Protein AF-A0A9C6TZZ1-F1 (afdb_monomer)

Sequence (235 aa):
FAFFAEVFVSNLNAACLRCLCFSITGCNATVGCSKGYCGPFYISRVYWADAGKPVFPEDDPERAGAYQDCAREYNCAANIVTNYMSRFGRVRVCFSGQQQYAPPVSEICLGCICEAVSNCNQSLRCTGDVCGVFRITWPYWADAGKPVLAQDKPEDDGAYARCANEPYCAARAVQGYMAKYAQDCTGDGVVDCYDYAALHRLGGYGCRGNLDQAFQDKFSRCMVQVAQLNGGQVN

Solvent-accessible surface area (backbone atoms only — not comparable to full-atom values): 12954 Å² total; per-residue (Å²): 123,78,46,72,49,75,44,71,66,89,67,81,35,60,54,45,52,49,49,52,18,37,75,71,51,65,47,37,60,82,39,60,72,56,98,71,23,18,14,21,70,58,42,35,67,65,56,35,52,73,21,67,36,66,49,56,97,90,54,54,67,83,43,93,59,30,62,59,57,20,27,28,35,69,70,52,29,48,49,27,53,52,39,28,41,73,72,66,42,48,50,76,45,81,38,80,84,62,84,88,69,75,68,81,60,49,71,68,44,52,49,23,45,19,36,33,72,46,64,52,35,73,84,38,53,67,61,83,72,32,18,13,30,68,58,42,35,63,68,53,34,54,64,14,68,36,54,46,51,94,90,52,47,74,83,42,90,60,28,63,57,56,13,28,45,33,71,70,37,30,48,48,20,53,33,30,32,43,72,70,47,71,50,61,33,82,71,80,85,56,74,51,60,69,22,50,44,31,30,71,75,50,32,70,94,38,22,71,54,88,74,57,65,72,40,52,55,42,26,53,50,39,54,53,52,54,38,53,50,56,69,47,80,82,126

pLDDT: mean 87.66, std 15.48, range [34.53, 98.5]

Nearest PDB structures (foldseek):
  8bbw-assembly1_A  TM=8.197E-01  e=3.139E-06  Hirudo medicinalis
  4oz9-assembly1_A  TM=5.690E-01  e=1.796E+00  Pseudomonas aeruginosa PAO1
  5ohu-assembly1_A  TM=5.581E-01  e=2.652E+00  Pseudomonas aeruginosa
  4c5f-assembly2_B  TM=2.983E-01  e=5.895E-01  Escherichia coli
  5aa2-assembly2_B  TM=4.621E-01  e=5.472E+00  Pseudomonas aeruginosa BWHPSA013

InterPro domains:
  IPR008597 Invertebrate-type lysozyme [PF05497] (14-90)
  IPR008597 Invertebrate-type lysozyme [PF05497] (107-222)
  IPR008597 Invertebrate-type lysozyme [PS51909] (9-88)
  IPR008597 Invertebrate-type lysozyme [PS51909] (102-226)
  IPR008597 Invertebrate-type lysozyme [PTHR11195] (105-225)
  IPR008597 Invertebrate-type lysozyme [cd16890] (109-222)

Mean predicted aligned error: 11.66 Å

Radius of gyration: 21.99 Å; Cα contacts (8 Å, |Δi|>4): 364; chains: 1; bounding box: 52×48×64 Å

Secondary structure (DSSP, 8-state):
-EEEEEE--TT-SHHHHHHHHHHHHTT-TT--EETTEETTTTEEHHHHHHTT----TTS-TTSTTHHHHHHHSHHHHHHHHHHHHHHH--EEEEEESS-----SS-HHHHHHHHHHHHTT-TT--EETTEETTTTEEHHHHHHTT----TT--TTSTTHHHHHHTSHHHHHHHHHHHHHHH---SSSSS--SHHHHHHHHHH-TTTTTSPPPHHHHHHHHHHHHHHHHHTT----

Structure (mmCIF, N/CA/C/O backbone):
data_AF-A0A9C6TZZ1-F1
#
_entry.id   AF-A0A9C6TZZ1-F1
#
loop_
_atom_site.group_PDB
_atom_site.id
_atom_site.type_symbol
_atom_site.label_atom_id
_atom_site.label_alt_id
_atom_site.label_comp_id
_atom_site.label_asym_id
_atom_site.label_entity_id
_atom_site.label_seq_id
_atom_site.pdbx_PDB_ins_code
_atom_site.Cartn_x
_atom_site.Cartn_y
_atom_site.Cartn_z
_atom_site.occupancy
_atom_site.B_iso_or_equiv
_atom_site.auth_seq_id
_atom_site.auth_comp_id
_atom_site.auth_asym_id
_atom_site.auth_atom_id
_atom_site.pdbx_PDB_model_num
ATOM 1 N N . PHE A 1 1 ? -6.098 -30.991 1.347 1.00 45.44 1 PHE A N 1
ATOM 2 C CA . PHE A 1 1 ? -5.675 -30.528 0.013 1.00 45.44 1 PHE A CA 1
ATOM 3 C C . PHE A 1 1 ? -5.028 -29.164 0.174 1.00 45.44 1 PHE A C 1
ATOM 5 O O . PHE A 1 1 ? -5.686 -28.262 0.676 1.00 45.44 1 PHE A O 1
ATOM 12 N N . ALA A 1 2 ? -3.733 -29.052 -0.122 1.00 43.66 2 ALA A N 1
ATOM 13 C CA . ALA A 1 2 ? -3.036 -27.769 -0.141 1.00 43.66 2 ALA A CA 1
ATOM 14 C C . ALA A 1 2 ? -3.267 -27.121 -1.509 1.00 43.66 2 ALA A C 1
ATOM 16 O O . ALA A 1 2 ? -3.073 -27.781 -2.531 1.00 43.66 2 ALA A O 1
ATOM 17 N N . PHE A 1 3 ? -3.715 -25.869 -1.521 1.00 46.81 3 PHE A N 1
ATOM 18 C CA . PHE A 1 3 ? -3.933 -25.108 -2.749 1.00 46.81 3 PHE A CA 1
ATOM 19 C C . PHE A 1 3 ? -2.862 -24.031 -2.869 1.00 46.81 3 PHE A C 1
ATOM 21 O O . PHE A 1 3 ? -2.528 -23.367 -1.889 1.00 46.81 3 PHE A O 1
ATOM 28 N N . PHE A 1 4 ? -2.322 -23.854 -4.070 1.00 47.50 4 PHE A N 1
ATOM 29 C CA . PHE A 1 4 ? -1.425 -22.748 -4.371 1.00 47.50 4 PHE A CA 1
ATOM 30 C C . PHE A 1 4 ? -2.244 -21.625 -5.003 1.00 47.50 4 PHE A C 1
ATOM 32 O O . PHE A 1 4 ? -2.882 -21.864 -6.025 1.00 47.50 4 PHE A O 1
ATOM 39 N N . ALA A 1 5 ? -2.234 -20.424 -4.415 1.00 49.28 5 ALA A N 1
ATOM 40 C CA . ALA A 1 5 ? -2.581 -19.222 -5.178 1.00 49.28 5 ALA A CA 1
ATOM 41 C C . ALA A 1 5 ? -1.318 -18.555 -5.689 1.00 49.28 5 ALA A C 1
ATOM 43 O O . ALA A 1 5 ? -0.264 -18.568 -5.044 1.00 49.28 5 ALA A O 1
ATOM 44 N N . GLU A 1 6 ? -1.477 -17.951 -6.854 1.00 44.62 6 GLU A N 1
ATOM 45 C CA . GLU A 1 6 ? -0.491 -17.086 -7.460 1.00 44.62 6 GLU A CA 1
ATOM 46 C C . GLU A 1 6 ? -0.787 -15.653 -7.023 1.00 44.62 6 GLU A C 1
ATOM 48 O O . GLU A 1 6 ? -1.832 -15.097 -7.357 1.00 44.62 6 GLU A O 1
ATOM 53 N N . VAL A 1 7 ? 0.125 -15.061 -6.252 1.00 53.91 7 VAL A N 1
ATOM 54 C CA . VAL A 1 7 ? 0.069 -13.633 -5.922 1.00 53.91 7 VAL A CA 1
ATOM 55 C C . VAL A 1 7 ? 0.988 -12.892 -6.884 1.00 53.91 7 VAL A C 1
ATOM 57 O O . VAL A 1 7 ? 2.153 -13.266 -7.048 1.00 53.91 7 VAL A O 1
ATOM 60 N N . PHE A 1 8 ? 0.455 -11.865 -7.541 1.00 56.25 8 PHE A N 1
ATOM 61 C CA . PHE A 1 8 ? 1.208 -11.015 -8.457 1.00 56.25 8 PHE A CA 1
ATOM 62 C C . PHE A 1 8 ? 2.076 -10.020 -7.676 1.00 56.25 8 PHE A C 1
ATOM 64 O O . PHE A 1 8 ? 1.628 -9.470 -6.669 1.00 56.25 8 PHE A O 1
ATOM 71 N N . VAL A 1 9 ? 3.300 -9.756 -8.144 1.00 58.62 9 VAL A N 1
ATOM 72 C CA . VAL A 1 9 ? 4.145 -8.673 -7.611 1.00 58.62 9 VAL A CA 1
ATOM 73 C C . VAL A 1 9 ? 3.470 -7.340 -7.924 1.00 58.62 9 VAL A C 1
ATOM 75 O O . VAL A 1 9 ? 3.542 -6.821 -9.033 1.00 58.62 9 VAL A O 1
ATOM 78 N N . SER A 1 10 ? 2.776 -6.799 -6.928 1.00 59.88 10 SER A N 1
ATOM 79 C CA . SER A 1 10 ? 1.894 -5.635 -7.045 1.00 59.88 10 SER A CA 1
ATOM 80 C C . SER A 1 10 ? 2.621 -4.301 -7.248 1.00 59.88 10 SER A C 1
ATOM 82 O O . SER A 1 10 ? 1.958 -3.295 -7.483 1.00 59.88 10 SER A O 1
ATOM 84 N N . ASN A 1 11 ? 3.958 -4.261 -7.175 1.00 63.88 11 ASN A N 1
ATOM 85 C CA . ASN A 1 11 ? 4.722 -3.008 -7.197 1.00 63.88 11 ASN A CA 1
ATOM 86 C C . ASN A 1 11 ? 5.535 -2.746 -8.476 1.00 63.88 11 ASN A C 1
ATOM 88 O O . ASN A 1 11 ? 6.283 -1.768 -8.499 1.00 63.88 11 ASN A O 1
ATOM 92 N N . LEU A 1 12 ? 5.418 -3.570 -9.526 1.00 78.50 12 LEU A N 1
ATOM 93 C CA . LEU A 1 12 ? 6.165 -3.353 -10.771 1.00 78.50 12 LEU A CA 1
ATOM 94 C C . LEU A 1 12 ? 5.512 -2.261 -11.636 1.00 78.50 12 LEU A C 1
ATOM 96 O O . LEU A 1 12 ? 4.914 -2.525 -12.674 1.00 78.50 12 LEU A O 1
ATOM 100 N N . ASN A 1 13 ? 5.618 -1.020 -11.175 1.00 79.25 13 ASN A N 1
ATOM 101 C CA . ASN A 1 13 ? 5.169 0.184 -11.869 1.00 79.25 13 ASN A CA 1
ATOM 102 C C . ASN A 1 13 ? 6.347 0.917 -12.545 1.00 79.25 13 ASN A C 1
ATOM 104 O O . ASN A 1 13 ? 7.510 0.520 -12.427 1.00 79.25 13 ASN A O 1
ATOM 108 N N . ALA A 1 14 ? 6.060 2.025 -13.236 1.00 81.88 14 ALA A N 1
ATOM 109 C CA . ALA A 1 14 ? 7.078 2.837 -13.906 1.00 81.88 14 ALA A CA 1
ATOM 110 C C . ALA A 1 14 ? 8.170 3.346 -12.944 1.00 81.88 14 ALA A C 1
ATOM 112 O O . ALA A 1 14 ? 9.347 3.377 -13.306 1.00 81.88 14 ALA A O 1
ATOM 113 N N . ALA A 1 15 ? 7.805 3.701 -11.707 1.00 83.62 15 ALA A N 1
ATOM 114 C CA . ALA A 1 15 ? 8.761 4.113 -10.681 1.00 83.62 15 ALA A CA 1
ATOM 115 C C . ALA A 1 15 ? 9.705 2.966 -10.275 1.00 83.62 15 ALA A C 1
ATOM 117 O O . ALA A 1 15 ? 10.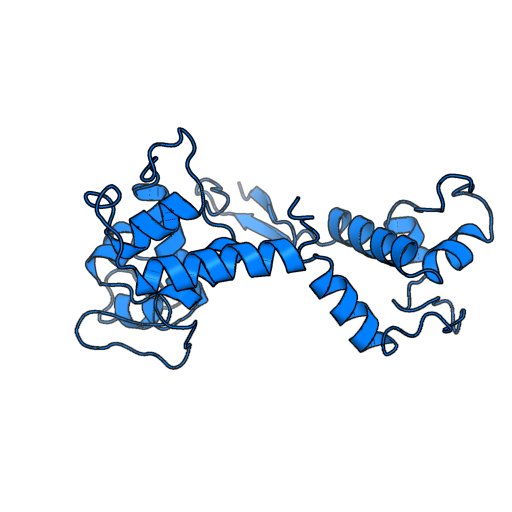917 3.164 -10.192 1.00 83.62 15 ALA A O 1
ATOM 118 N N . CYS A 1 16 ? 9.177 1.755 -10.089 1.00 87.31 16 CYS A N 1
ATOM 119 C CA . CYS A 1 16 ? 9.951 0.554 -9.792 1.00 87.31 16 CYS A CA 1
ATOM 120 C C . CYS A 1 16 ? 10.901 0.209 -10.943 1.00 87.31 16 CYS A C 1
ATOM 122 O O . CYS A 1 16 ? 12.095 0.028 -10.711 1.00 87.31 16 CYS A O 1
ATOM 124 N N . LEU A 1 17 ? 10.407 0.204 -12.186 1.00 90.50 17 LEU A N 1
ATOM 125 C CA . LEU A 1 17 ? 11.225 -0.027 -13.382 1.00 90.50 17 LEU A CA 1
ATOM 126 C C . LEU A 1 17 ? 12.344 1.012 -13.507 1.00 90.50 17 LEU A C 1
ATOM 128 O O . LEU A 1 17 ? 13.487 0.657 -13.794 1.00 90.50 17 LEU A O 1
ATOM 132 N N . ARG A 1 18 ? 12.058 2.281 -13.198 1.00 90.31 18 ARG A N 1
ATOM 133 C CA . ARG A 1 18 ? 13.079 3.330 -13.147 1.00 90.31 18 ARG A CA 1
ATOM 134 C C . ARG A 1 18 ? 14.130 3.033 -12.076 1.00 90.31 18 ARG A C 1
ATOM 136 O O . ARG A 1 18 ? 15.317 3.085 -12.381 1.00 90.31 18 ARG A O 1
ATOM 143 N N . CYS A 1 19 ? 13.730 2.676 -10.857 1.00 91.00 19 CYS A N 1
ATOM 144 C CA . CYS A 1 19 ? 14.669 2.299 -9.797 1.00 91.00 19 CYS A CA 1
ATOM 145 C C . CYS A 1 19 ? 15.532 1.093 -10.192 1.00 91.00 19 CYS A C 1
ATOM 147 O O . CYS A 1 19 ? 16.749 1.162 -10.054 1.00 91.00 19 CYS A O 1
ATOM 149 N N . LEU A 1 20 ? 14.933 0.036 -10.751 1.00 91.31 20 LEU A N 1
ATOM 150 C CA . LEU A 1 20 ? 15.657 -1.141 -11.244 1.00 91.31 20 LEU A CA 1
ATOM 151 C C . LEU A 1 20 ? 16.708 -0.748 -12.289 1.00 91.31 20 LEU A C 1
ATOM 153 O O . LEU A 1 20 ? 17.875 -1.107 -12.164 1.00 91.31 20 LEU A O 1
ATOM 157 N N . CYS A 1 21 ? 16.317 0.062 -13.271 1.00 93.25 21 CYS A N 1
ATOM 158 C CA . CYS A 1 21 ? 17.209 0.598 -14.294 1.00 93.25 21 CYS A CA 1
ATOM 159 C C . CYS A 1 21 ? 18.397 1.379 -13.686 1.00 93.25 21 CYS A C 1
ATOM 161 O O . CYS A 1 21 ? 19.563 1.146 -14.027 1.00 93.25 21 CYS A O 1
ATOM 163 N N . PHE A 1 22 ? 18.116 2.281 -12.734 1.00 92.44 22 PHE A N 1
ATOM 164 C CA . PHE A 1 22 ? 19.130 3.093 -12.051 1.00 92.44 22 PHE A CA 1
ATOM 165 C C . PHE A 1 22 ? 20.079 2.268 -11.176 1.00 92.44 22 PHE A C 1
ATOM 167 O O . PHE A 1 22 ? 21.282 2.518 -11.198 1.00 92.44 22 PHE A O 1
ATOM 174 N N . SER A 1 23 ? 19.581 1.272 -10.444 1.00 90.44 23 SER A N 1
ATOM 175 C CA . SER A 1 23 ? 20.411 0.427 -9.578 1.00 90.44 23 SER A CA 1
ATOM 176 C C . SER A 1 23 ? 21.377 -0.476 -10.351 1.00 90.44 23 SER A C 1
ATOM 178 O O . SER A 1 23 ? 22.412 -0.848 -9.806 1.00 90.44 23 SER A O 1
ATOM 180 N N . ILE A 1 24 ? 21.057 -0.826 -11.602 1.00 88.06 24 ILE A N 1
ATOM 181 C CA . ILE A 1 24 ? 21.869 -1.741 -12.417 1.00 88.06 24 ILE A CA 1
ATOM 182 C C . ILE A 1 24 ? 22.922 -0.980 -13.230 1.00 88.06 24 ILE A C 1
ATOM 184 O O . ILE A 1 24 ? 24.098 -1.339 -13.211 1.00 88.06 24 ILE A O 1
ATOM 188 N N . THR A 1 25 ? 22.514 0.064 -13.957 1.00 89.19 25 THR A N 1
ATOM 189 C CA . THR A 1 25 ? 23.398 0.773 -14.905 1.00 89.19 25 THR A CA 1
ATOM 190 C C . THR A 1 25 ? 23.448 2.287 -14.703 1.00 89.19 25 THR A C 1
ATOM 192 O O . THR A 1 25 ? 24.027 2.995 -15.527 1.00 89.19 25 THR A O 1
ATOM 195 N N . GLY A 1 26 ? 22.801 2.820 -13.661 1.00 88.81 26 GLY A N 1
ATOM 196 C CA . GLY A 1 26 ? 22.488 4.253 -13.593 1.00 88.81 26 GLY A CA 1
ATOM 197 C C . GLY A 1 26 ? 21.445 4.673 -14.634 1.00 88.81 26 GLY A C 1
ATOM 198 O O . GLY A 1 26 ? 21.348 5.849 -14.966 1.00 88.81 26 GLY A O 1
ATOM 199 N N . CYS A 1 27 ? 20.693 3.704 -15.166 1.00 88.81 27 CYS A N 1
ATOM 200 C CA . CYS A 1 27 ? 19.756 3.856 -16.270 1.00 88.81 27 CYS A CA 1
ATOM 201 C C . CYS A 1 27 ? 20.378 4.470 -17.529 1.00 88.81 27 CYS A C 1
ATOM 203 O O . CYS A 1 27 ? 19.778 5.282 -18.234 1.00 88.81 27 CYS A O 1
ATOM 205 N N . ASN A 1 28 ? 21.619 4.079 -17.809 1.00 86.69 28 ASN A N 1
ATOM 206 C CA . ASN A 1 28 ? 22.349 4.582 -18.954 1.00 86.69 28 ASN A CA 1
ATOM 207 C C . ASN A 1 28 ? 21.953 3.810 -20.227 1.00 86.69 28 ASN A C 1
ATOM 209 O O . ASN A 1 28 ? 22.440 2.709 -20.479 1.00 86.69 28 ASN A O 1
ATOM 213 N N . ALA A 1 29 ? 21.106 4.415 -21.063 1.00 78.25 29 ALA A N 1
ATOM 214 C CA . ALA A 1 29 ? 20.649 3.834 -22.333 1.00 78.25 29 ALA A CA 1
ATOM 215 C C . ALA A 1 29 ? 21.750 3.710 -23.409 1.00 78.25 29 ALA A C 1
ATOM 217 O O . ALA A 1 29 ? 21.531 3.105 -24.454 1.00 78.25 29 ALA A O 1
ATOM 218 N N . THR A 1 30 ? 22.951 4.25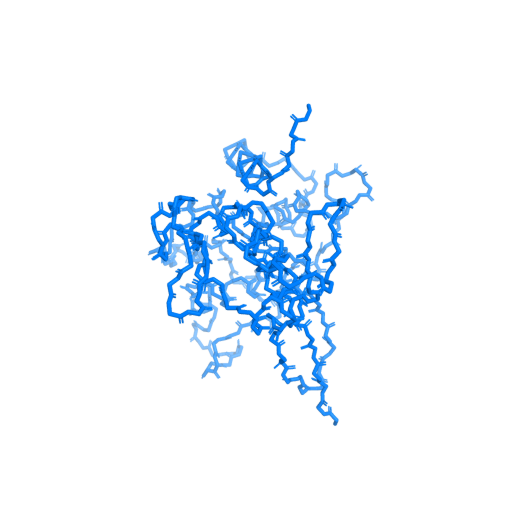0 -23.166 1.00 85.19 30 THR A N 1
ATOM 219 C CA . THR A 1 30 ? 24.113 4.054 -24.055 1.00 85.19 30 THR A CA 1
ATOM 220 C C . THR A 1 30 ? 24.862 2.749 -23.780 1.00 85.19 30 THR A C 1
ATOM 222 O O . THR A 1 30 ? 25.769 2.385 -24.531 1.00 85.19 30 THR A O 1
ATOM 225 N N . VAL A 1 31 ? 24.483 2.015 -22.725 1.00 82.62 31 VAL A N 1
ATOM 226 C CA . VAL A 1 31 ? 25.040 0.693 -22.432 1.00 82.62 31 VAL A CA 1
ATOM 227 C C . VAL A 1 31 ? 24.668 -0.261 -23.565 1.00 82.62 31 VAL A C 1
ATOM 229 O O . VAL A 1 31 ? 23.509 -0.620 -23.760 1.00 82.62 31 VAL A O 1
ATOM 232 N N . GLY A 1 32 ? 25.679 -0.666 -24.332 1.00 88.00 32 GLY A N 1
ATOM 233 C CA . GLY A 1 32 ? 25.542 -1.677 -25.373 1.00 88.00 32 GLY A CA 1
ATOM 234 C C . GLY A 1 32 ? 25.347 -3.082 -24.797 1.00 88.00 32 GLY A C 1
ATOM 235 O O . GLY A 1 32 ? 24.810 -3.280 -23.709 1.00 88.00 32 GLY A O 1
ATOM 236 N N . CYS A 1 33 ? 25.813 -4.088 -25.530 1.00 93.31 33 CYS A N 1
ATOM 237 C CA . CYS A 1 33 ? 25.812 -5.465 -25.054 1.00 93.31 33 CYS A CA 1
ATOM 238 C C . CYS A 1 33 ? 27.204 -5.857 -24.555 1.00 93.31 33 CYS A C 1
ATOM 240 O O . CYS A 1 33 ? 28.191 -5.690 -25.269 1.00 93.31 33 CYS A O 1
ATOM 242 N N . SER A 1 34 ? 27.288 -6.408 -23.347 1.00 91.38 34 SER A N 1
ATOM 243 C CA . SER A 1 34 ? 28.535 -6.889 -22.756 1.00 91.38 34 SER A CA 1
ATOM 244 C C . SER A 1 34 ? 28.298 -8.193 -22.003 1.00 91.38 34 SER A C 1
ATOM 246 O O . SER A 1 34 ? 27.337 -8.322 -21.249 1.00 91.38 34 SER A O 1
ATOM 248 N N . LYS A 1 35 ? 29.174 -9.182 -22.221 1.00 89.56 35 LYS A N 1
ATOM 249 C CA . LYS A 1 35 ? 29.133 -10.501 -21.555 1.00 89.56 35 LYS A CA 1
ATOM 250 C C . LYS A 1 35 ? 27.776 -11.224 -21.653 1.00 89.56 35 LYS A C 1
ATOM 252 O O . LYS A 1 35 ? 27.396 -11.952 -20.745 1.00 89.56 35 LYS A O 1
ATOM 257 N N . GLY A 1 36 ? 27.053 -11.032 -22.760 1.00 90.75 36 GLY A N 1
ATOM 258 C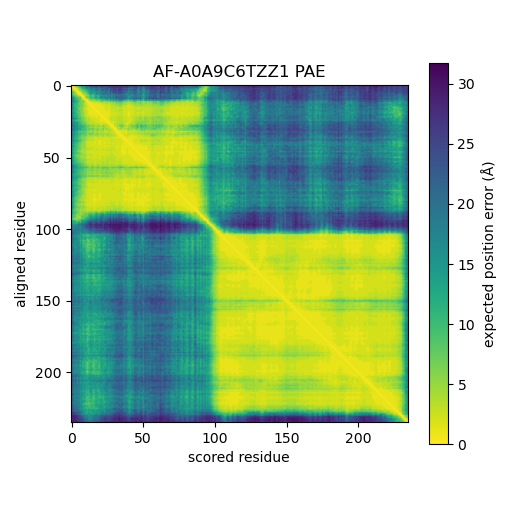 CA . GLY A 1 36 ? 25.755 -11.675 -23.006 1.00 90.75 36 GLY A CA 1
ATOM 259 C C . GLY 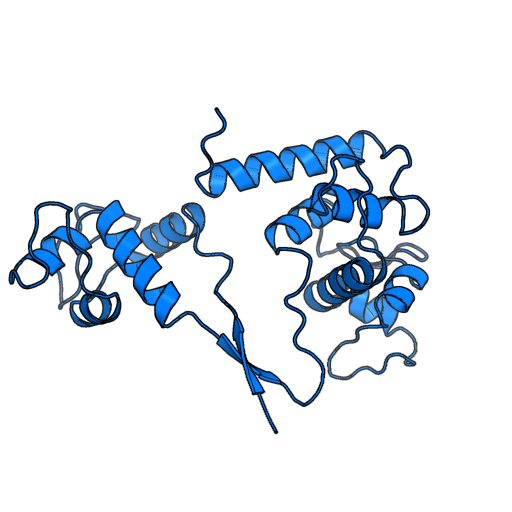A 1 36 ? 24.538 -10.934 -22.439 1.00 90.75 36 GLY A C 1
ATOM 260 O O . GLY A 1 36 ? 23.417 -11.393 -22.655 1.00 90.75 36 GLY A O 1
ATOM 261 N N . TYR A 1 37 ? 24.744 -9.785 -21.793 1.00 94.69 37 TYR A N 1
ATOM 262 C CA . TYR A 1 37 ? 23.690 -8.913 -21.280 1.00 94.69 37 TYR A CA 1
ATOM 263 C C . TYR A 1 37 ? 23.651 -7.604 -22.063 1.00 94.69 37 TYR A C 1
ATOM 265 O O . TYR A 1 37 ? 24.696 -7.114 -22.494 1.00 94.69 37 TYR A O 1
ATOM 273 N N . CYS A 1 38 ? 22.465 -7.042 -22.258 1.00 95.06 38 CYS A N 1
ATOM 274 C CA . CYS A 1 38 ? 22.259 -5.853 -23.074 1.00 95.06 38 CYS A CA 1
ATOM 275 C C . CYS A 1 38 ? 21.460 -4.781 -22.332 1.00 95.06 38 CYS A C 1
ATOM 277 O O . CYS A 1 38 ? 20.510 -5.086 -21.604 1.00 95.06 38 CYS A O 1
ATOM 279 N N . GLY A 1 39 ? 21.841 -3.528 -22.588 1.00 93.62 39 GLY A N 1
ATOM 280 C CA . GLY A 1 39 ? 21.037 -2.355 -22.285 1.00 93.62 39 GLY A CA 1
ATOM 281 C C . GLY A 1 39 ? 20.909 -1.989 -20.809 1.00 93.62 39 GLY A C 1
ATOM 282 O O . GLY A 1 39 ? 21.613 -2.529 -19.949 1.00 93.62 39 GLY A O 1
ATOM 283 N N . PRO A 1 40 ? 20.010 -1.042 -20.499 1.00 93.69 40 PRO A N 1
ATOM 284 C CA . PRO A 1 40 ? 19.999 -0.359 -19.211 1.00 93.69 40 PRO A CA 1
ATOM 285 C C . PRO A 1 40 ? 19.461 -1.223 -18.055 1.00 93.69 40 PRO A C 1
ATOM 287 O O . PRO A 1 40 ? 19.727 -0.926 -16.891 1.00 93.69 40 PRO A O 1
ATOM 290 N N . PHE A 1 41 ? 18.771 -2.323 -18.367 1.00 94.31 41 PHE A N 1
ATOM 291 C CA . PHE A 1 41 ? 18.307 -3.324 -17.400 1.00 94.31 41 PHE A CA 1
ATOM 292 C C . PHE A 1 41 ? 19.218 -4.560 -17.320 1.00 94.31 41 PHE A C 1
ATOM 294 O O . PHE A 1 41 ? 18.907 -5.488 -16.580 1.00 94.31 41 PHE A O 1
ATOM 301 N N . TYR A 1 42 ? 20.326 -4.589 -18.075 1.00 93.88 42 TYR A N 1
ATOM 302 C CA . TYR A 1 42 ? 21.268 -5.714 -18.123 1.00 93.88 42 TYR A CA 1
ATOM 303 C C . TYR A 1 42 ? 20.555 -7.058 -18.359 1.00 93.88 42 TYR A C 1
ATOM 305 O O . TYR A 1 42 ? 20.696 -8.018 -17.604 1.00 93.88 42 TYR A O 1
ATOM 313 N N . ILE A 1 43 ? 19.735 -7.100 -19.410 1.00 95.31 43 ILE A N 1
ATOM 314 C CA . ILE A 1 43 ? 18.866 -8.235 -19.752 1.00 95.31 43 ILE A CA 1
ATOM 315 C C . ILE A 1 43 ? 19.667 -9.254 -20.551 1.00 95.31 43 ILE A C 1
ATOM 317 O O . ILE A 1 43 ? 20.453 -8.854 -21.400 1.00 95.31 43 ILE A O 1
ATOM 321 N N . SER A 1 44 ? 19.463 -10.553 -20.312 1.00 96.69 44 SER A N 1
ATOM 322 C CA . SER A 1 44 ? 20.064 -11.633 -21.106 1.00 96.69 44 SER A CA 1
ATOM 323 C C . SER A 1 44 ? 19.123 -12.138 -22.205 1.00 96.69 44 SER A C 1
ATOM 325 O O . SER A 1 44 ? 17.901 -11.993 -22.122 1.00 96.69 44 SER A O 1
ATOM 327 N N . ARG A 1 45 ? 19.675 -12.819 -23.219 1.00 95.38 45 ARG A N 1
ATOM 328 C CA . ARG A 1 45 ? 18.872 -13.406 -24.310 1.00 95.38 45 ARG A CA 1
ATOM 329 C C . ARG A 1 45 ? 17.855 -14.438 -23.811 1.00 95.38 45 ARG A C 1
ATOM 331 O O . ARG A 1 45 ? 16.762 -14.524 -24.357 1.00 95.38 45 ARG A O 1
ATOM 338 N N . VAL A 1 46 ? 18.211 -15.208 -22.781 1.00 95.81 46 VAL A N 1
ATOM 339 C CA . VAL A 1 46 ? 17.310 -16.199 -22.168 1.00 95.81 46 VAL A CA 1
ATOM 340 C C . VAL A 1 46 ? 16.165 -15.492 -21.447 1.00 95.81 46 VAL A C 1
ATOM 342 O O . VAL A 1 46 ? 15.013 -15.823 -21.687 1.00 95.81 46 VAL A O 1
ATOM 345 N N . TYR A 1 47 ? 16.469 -14.448 -20.669 1.00 95.81 47 TYR A N 1
ATOM 346 C CA . TYR A 1 47 ? 15.456 -13.647 -19.977 1.00 95.81 47 TYR A CA 1
ATOM 347 C C . TYR A 1 47 ? 14.444 -13.030 -20.959 1.00 95.81 47 TYR A C 1
ATOM 349 O O . TYR A 1 47 ? 13.239 -13.097 -20.737 1.00 95.81 47 TYR A O 1
ATOM 357 N N . TRP A 1 48 ? 14.918 -12.486 -22.086 1.00 97.06 48 TRP A N 1
ATOM 358 C CA . TRP A 1 48 ? 14.058 -11.984 -23.166 1.00 97.06 48 TRP A CA 1
ATOM 359 C C . TRP A 1 48 ? 13.184 -13.077 -23.801 1.00 97.06 48 TRP A C 1
ATOM 361 O O . TRP A 1 48 ? 11.997 -12.854 -24.042 1.00 97.06 48 TRP A O 1
ATOM 371 N N . ALA A 1 49 ? 13.738 -14.270 -24.039 1.00 96.06 49 ALA A N 1
ATOM 372 C CA . ALA A 1 49 ? 12.976 -15.393 -24.583 1.00 96.06 49 ALA A CA 1
ATOM 373 C C . ALA A 1 49 ? 11.881 -15.869 -23.614 1.00 96.06 49 ALA A C 1
ATOM 375 O O . ALA A 1 49 ? 10.736 -16.086 -24.016 1.00 96.06 49 ALA A O 1
ATOM 376 N N . ASP A 1 50 ? 12.209 -15.950 -22.328 1.00 94.56 50 ASP A N 1
ATOM 377 C CA . ASP A 1 50 ? 11.284 -16.309 -21.255 1.00 94.56 50 ASP A CA 1
ATOM 378 C C . ASP A 1 50 ? 10.173 -15.263 -21.071 1.00 94.56 50 ASP A C 1
ATOM 380 O O . ASP A 1 50 ? 9.025 -15.619 -20.786 1.00 94.56 50 ASP A O 1
ATOM 384 N N . ALA A 1 51 ? 10.474 -13.989 -21.330 1.00 92.44 51 ALA A N 1
ATOM 385 C CA . ALA A 1 51 ? 9.514 -12.886 -21.374 1.00 92.44 51 ALA A CA 1
ATOM 386 C C . ALA A 1 51 ? 8.583 -12.900 -22.607 1.00 92.44 51 ALA A C 1
ATOM 388 O O . ALA A 1 51 ? 7.776 -11.986 -22.774 1.00 92.44 51 ALA A O 1
ATOM 389 N N . GLY A 1 52 ? 8.690 -13.903 -23.483 1.00 94.88 52 GLY A N 1
ATOM 390 C CA . GLY A 1 52 ? 7.858 -14.023 -24.683 1.00 94.88 52 GLY A CA 1
ATOM 391 C C . GLY A 1 52 ? 8.401 -13.283 -25.904 1.00 94.88 52 GLY A C 1
ATOM 392 O O . GLY A 1 52 ? 7.630 -13.003 -26.815 1.00 94.88 52 GLY A O 1
ATOM 393 N N . LYS A 1 53 ? 9.706 -12.978 -25.927 1.00 96.06 53 LYS A N 1
ATOM 394 C CA . LYS A 1 53 ? 10.400 -12.322 -27.046 1.00 96.06 53 LYS A CA 1
ATOM 395 C C . LYS A 1 53 ? 9.734 -11.010 -27.513 1.00 96.06 53 LYS A C 1
ATOM 397 O O . LYS A 1 53 ? 9.470 -10.867 -28.705 1.00 96.06 53 LYS A O 1
ATOM 402 N N . PRO A 1 54 ? 9.433 -10.042 -26.623 1.00 95.50 54 PRO A N 1
ATOM 403 C CA . PRO A 1 54 ? 8.871 -8.771 -27.068 1.00 95.50 54 PRO A CA 1
ATOM 404 C C . PRO A 1 54 ? 9.880 -8.029 -27.955 1.00 95.50 54 PRO A C 1
ATOM 406 O O . PRO A 1 54 ? 11.090 -8.077 -27.721 1.00 95.50 54 PRO A O 1
ATOM 409 N N . VAL A 1 55 ? 9.367 -7.361 -28.978 1.00 95.94 55 VAL A N 1
ATOM 410 C CA . VAL A 1 55 ? 10.132 -6.619 -29.987 1.00 95.94 55 VAL A CA 1
ATOM 411 C C . VAL A 1 55 ? 9.415 -5.309 -30.307 1.00 95.94 55 VAL A C 1
ATOM 413 O O . VAL A 1 55 ? 8.320 -5.056 -29.798 1.00 95.94 55 VAL A O 1
ATOM 416 N N . PHE A 1 56 ? 10.019 -4.461 -31.140 1.00 94.12 56 PHE A N 1
ATOM 417 C CA . PHE A 1 56 ? 9.323 -3.287 -31.663 1.00 94.12 56 PHE A CA 1
ATOM 418 C C . PHE A 1 56 ? 8.132 -3.696 -32.552 1.00 94.12 56 PHE A C 1
ATOM 420 O O . PHE A 1 56 ? 8.179 -4.765 -33.153 1.00 94.12 56 PHE A O 1
ATOM 427 N N . PRO A 1 57 ? 7.079 -2.863 -32.680 1.00 88.75 57 PRO A N 1
ATOM 428 C CA . PRO A 1 57 ? 5.854 -3.232 -33.403 1.00 88.75 57 PRO A CA 1
ATOM 429 C C . PRO A 1 57 ? 6.049 -3.707 -34.851 1.00 88.75 57 PRO A C 1
ATOM 431 O O . PRO A 1 57 ? 5.247 -4.486 -35.352 1.00 88.75 57 PRO A O 1
ATOM 434 N N . GLU A 1 58 ? 7.100 -3.234 -35.517 1.00 89.50 58 GLU A N 1
ATOM 435 C CA . GLU A 1 58 ? 7.413 -3.536 -36.922 1.00 89.50 58 GLU A CA 1
ATOM 436 C C . GLU A 1 58 ? 8.509 -4.603 -37.075 1.00 89.50 58 GLU A C 1
ATOM 438 O O . GLU A 1 58 ? 8.955 -4.891 -38.184 1.00 89.50 58 GLU A O 1
ATOM 443 N N . ASP A 1 59 ? 8.976 -5.166 -35.963 1.00 90.88 59 ASP A N 1
ATOM 444 C CA . ASP A 1 59 ? 10.102 -6.088 -35.918 1.00 90.88 59 ASP A CA 1
ATOM 445 C C . ASP A 1 59 ? 9.645 -7.546 -35.743 1.00 90.88 59 ASP A C 1
ATOM 447 O O . ASP A 1 59 ? 8.545 -7.827 -35.269 1.00 90.88 59 ASP A O 1
ATOM 451 N N . ASP A 1 60 ? 10.506 -8.488 -36.125 1.00 92.56 60 ASP A N 1
ATOM 452 C CA . ASP A 1 60 ? 10.239 -9.925 -36.050 1.00 92.56 60 ASP A CA 1
ATOM 453 C C . ASP A 1 60 ? 10.881 -10.532 -34.782 1.00 92.56 60 ASP A C 1
ATOM 455 O O . ASP A 1 60 ? 12.110 -10.474 -34.637 1.00 92.56 60 ASP A O 1
ATOM 459 N N . PRO A 1 61 ? 10.100 -11.168 -33.881 1.00 91.81 61 PRO A N 1
ATOM 460 C CA . PRO A 1 61 ? 10.608 -11.884 -32.706 1.00 91.81 61 PRO A CA 1
ATOM 461 C C . PRO A 1 61 ? 11.665 -12.955 -32.994 1.00 91.81 61 PRO A C 1
ATOM 463 O O . PRO A 1 61 ? 12.456 -13.284 -32.108 1.00 91.81 61 PRO A O 1
ATOM 466 N N . GLU A 1 62 ? 11.699 -13.523 -34.199 1.00 92.81 62 GLU A N 1
ATOM 467 C CA . GLU A 1 62 ? 12.681 -14.539 -34.586 1.00 92.81 62 GLU A CA 1
ATOM 468 C C . GLU A 1 62 ? 13.933 -13.946 -35.250 1.00 92.81 62 GLU A C 1
ATOM 470 O O . GLU A 1 62 ? 14.932 -14.654 -35.442 1.00 92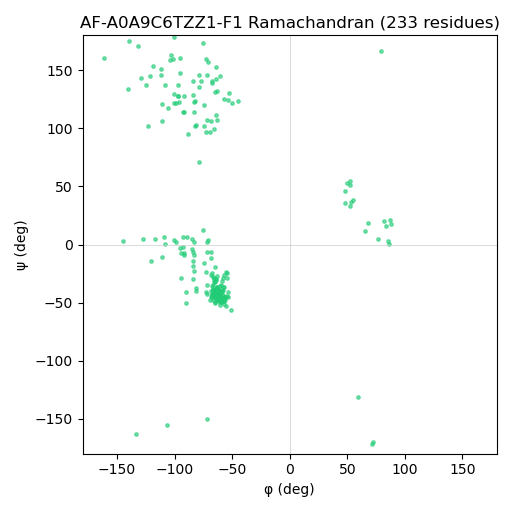.81 62 GLU A O 1
ATOM 475 N N . ARG A 1 63 ? 13.954 -12.638 -35.544 1.00 94.69 63 ARG A N 1
ATOM 476 C CA . ARG A 1 63 ? 15.142 -11.980 -36.099 1.00 94.69 63 ARG A CA 1
ATOM 477 C C . ARG A 1 63 ? 16.286 -12.017 -35.087 1.00 94.69 63 ARG A C 1
ATOM 479 O O . ARG A 1 63 ? 16.162 -11.611 -33.934 1.00 94.69 63 ARG A O 1
ATOM 486 N N . ALA A 1 64 ? 17.469 -12.428 -35.548 1.00 86.81 64 ALA A N 1
ATOM 487 C CA . ALA A 1 64 ? 18.639 -12.636 -34.691 1.00 86.81 64 ALA A CA 1
ATOM 488 C C . ALA A 1 64 ? 19.077 -11.402 -33.868 1.00 86.81 64 ALA A C 1
ATOM 490 O O . ALA A 1 64 ? 19.693 -11.577 -32.817 1.00 86.81 64 ALA A O 1
ATOM 491 N N . GLY A 1 65 ? 18.780 -10.186 -34.346 1.00 90.81 65 GLY A N 1
ATOM 492 C CA . GLY A 1 65 ? 19.099 -8.914 -33.684 1.00 90.81 65 GLY A CA 1
ATOM 493 C C . GLY A 1 65 ? 17.982 -8.328 -32.812 1.00 90.81 65 GLY A C 1
ATOM 494 O O . GLY A 1 65 ? 18.224 -7.349 -32.109 1.00 90.81 65 GLY A O 1
ATOM 495 N N . ALA A 1 66 ? 16.778 -8.909 -32.832 1.00 94.75 66 ALA A N 1
ATOM 496 C CA . ALA A 1 66 ? 15.603 -8.328 -32.183 1.00 94.75 66 ALA A CA 1
ATOM 497 C C . ALA A 1 66 ? 15.756 -8.219 -30.659 1.00 94.75 66 ALA A C 1
ATOM 499 O O . ALA A 1 66 ? 15.392 -7.213 -30.050 1.00 94.75 66 ALA A O 1
ATOM 500 N N . TYR A 1 67 ? 16.403 -9.218 -30.053 1.00 95.38 67 TYR A N 1
ATOM 501 C CA . TYR A 1 67 ? 16.794 -9.188 -28.645 1.00 95.38 67 TYR A CA 1
ATOM 502 C C . TYR A 1 67 ? 17.653 -7.961 -28.311 1.00 95.38 67 TYR A C 1
ATOM 504 O O . TYR A 1 67 ? 17.348 -7.238 -27.368 1.00 95.38 67 TYR A O 1
ATOM 512 N N . GLN A 1 68 ? 18.734 -7.725 -29.059 1.00 95.12 68 GLN A N 1
ATOM 513 C CA . GLN A 1 68 ? 19.677 -6.644 -28.779 1.00 95.12 68 GLN A CA 1
ATOM 514 C C . GLN A 1 68 ? 19.034 -5.278 -29.005 1.00 95.12 68 GLN A C 1
ATOM 516 O O . GLN A 1 68 ? 19.351 -4.336 -28.284 1.00 95.12 68 GLN A O 1
ATOM 521 N N . ASP A 1 69 ? 18.167 -5.155 -30.005 1.00 94.31 69 ASP A N 1
ATOM 522 C CA . ASP A 1 69 ? 17.490 -3.898 -30.318 1.00 94.31 69 ASP A CA 1
ATOM 523 C C . ASP A 1 69 ? 16.475 -3.546 -29.229 1.00 94.31 69 ASP A C 1
ATOM 525 O O . ASP A 1 69 ? 16.534 -2.449 -28.672 1.00 94.31 69 ASP A O 1
ATOM 529 N N . CYS A 1 70 ? 15.639 -4.505 -28.828 1.00 95.25 70 CYS A N 1
ATOM 530 C CA . CYS A 1 70 ? 14.670 -4.299 -27.756 1.00 95.25 70 CYS A CA 1
ATOM 531 C C . CYS A 1 70 ? 15.340 -4.116 -26.384 1.00 95.25 70 CYS A C 1
ATOM 533 O O . CYS A 1 70 ? 14.985 -3.214 -25.633 1.00 95.25 70 CYS A O 1
ATOM 535 N N . ALA A 1 71 ? 16.351 -4.924 -26.046 1.00 95.38 71 ALA A N 1
ATOM 536 C CA . ALA A 1 71 ? 17.000 -4.855 -24.736 1.00 95.38 71 ALA A CA 1
ATOM 537 C C . ALA A 1 71 ? 17.797 -3.559 -24.514 1.00 95.38 71 ALA A C 1
ATOM 539 O O . ALA A 1 71 ? 18.004 -3.184 -23.363 1.00 95.38 71 ALA A O 1
ATOM 540 N N . ARG A 1 72 ? 18.258 -2.883 -25.579 1.00 93.69 72 ARG A N 1
ATOM 541 C CA . ARG A 1 72 ? 19.018 -1.619 -25.494 1.00 93.69 72 ARG A CA 1
ATOM 542 C C . ARG A 1 72 ? 18.140 -0.374 -25.373 1.00 93.69 72 ARG A C 1
ATOM 544 O O . ARG A 1 72 ? 18.640 0.660 -24.941 1.00 93.69 72 ARG A O 1
ATOM 551 N N . GLU A 1 73 ? 16.863 -0.458 -25.725 1.00 93.69 73 GLU A N 1
ATOM 552 C CA . GLU A 1 73 ? 15.922 0.656 -25.618 1.00 93.69 73 GLU A CA 1
ATOM 553 C C . GLU A 1 73 ? 15.109 0.540 -24.327 1.00 93.69 73 GLU A C 1
ATOM 555 O O . GLU A 1 73 ? 14.680 -0.545 -23.947 1.00 93.69 73 GLU A O 1
ATOM 560 N N . TYR A 1 74 ? 14.918 1.654 -23.619 1.00 92.94 74 TYR A N 1
ATOM 561 C CA . TYR A 1 74 ? 14.344 1.640 -22.275 1.00 92.94 74 TYR A CA 1
ATOM 562 C C . TYR A 1 74 ? 12.923 1.064 -22.230 1.00 92.94 74 TYR A C 1
ATOM 564 O O . TYR A 1 74 ? 12.645 0.230 -21.370 1.00 92.94 74 TYR A O 1
ATOM 572 N N . ASN A 1 75 ? 12.027 1.486 -23.124 1.00 93.06 75 ASN A N 1
ATOM 573 C CA . ASN A 1 75 ? 10.619 1.083 -23.077 1.00 93.06 75 ASN A CA 1
ATOM 574 C C . ASN A 1 75 ? 10.436 -0.384 -23.481 1.00 93.06 75 ASN A C 1
ATOM 576 O O . ASN A 1 75 ? 9.715 -1.131 -22.819 1.00 93.06 75 ASN A O 1
ATOM 580 N N . CYS A 1 76 ? 11.131 -0.827 -24.525 1.00 94.38 76 CYS A N 1
ATOM 581 C CA . CYS A 1 76 ? 11.110 -2.212 -24.966 1.00 94.38 76 CYS A CA 1
ATOM 582 C C . CYS A 1 76 ? 11.756 -3.123 -23.911 1.00 94.38 76 CYS A C 1
ATOM 584 O O . CYS A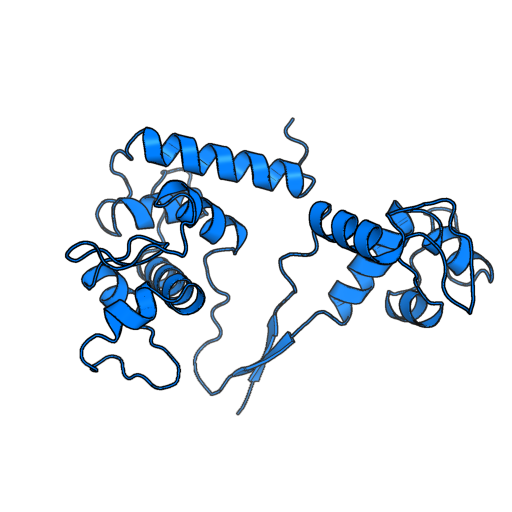 1 76 ? 11.170 -4.136 -23.530 1.00 94.38 76 CYS A O 1
ATOM 586 N N . ALA A 1 77 ? 12.887 -2.719 -23.324 1.00 94.38 77 ALA A N 1
ATOM 587 C CA . ALA A 1 77 ? 13.510 -3.432 -22.213 1.00 94.38 77 ALA A CA 1
ATOM 588 C C . ALA A 1 77 ? 12.622 -3.484 -20.959 1.00 94.38 77 ALA A C 1
ATOM 590 O O . ALA A 1 77 ? 12.537 -4.526 -20.308 1.00 94.38 77 ALA A O 1
ATOM 591 N N . ALA A 1 78 ? 11.909 -2.403 -20.641 1.00 93.12 78 ALA A N 1
ATOM 592 C CA . ALA A 1 78 ? 10.927 -2.386 -19.563 1.00 93.12 78 ALA A CA 1
ATOM 593 C C . ALA A 1 78 ? 9.788 -3.387 -19.823 1.00 93.12 78 ALA A C 1
ATOM 595 O O . ALA A 1 78 ? 9.404 -4.113 -18.909 1.00 93.12 78 ALA A O 1
ATOM 596 N N . ASN A 1 79 ? 9.312 -3.510 -21.067 1.00 92.38 79 ASN A N 1
ATOM 597 C CA . ASN A 1 79 ? 8.319 -4.522 -21.443 1.00 92.38 79 ASN A CA 1
ATOM 598 C C . ASN A 1 79 ? 8.850 -5.953 -21.275 1.00 92.38 79 ASN A C 1
ATOM 600 O O . ASN A 1 79 ? 8.105 -6.823 -20.825 1.00 92.38 79 ASN A O 1
ATOM 604 N N . ILE A 1 80 ? 10.134 -6.204 -21.564 1.00 94.69 80 ILE A N 1
ATOM 605 C CA . ILE A 1 80 ? 10.774 -7.497 -21.266 1.00 94.69 80 ILE A CA 1
ATOM 606 C C . ILE A 1 80 ? 10.657 -7.815 -19.771 1.00 94.69 80 ILE A C 1
ATOM 608 O O . ILE A 1 80 ? 10.204 -8.900 -19.406 1.00 94.69 80 ILE A O 1
ATOM 612 N N . VAL A 1 81 ? 11.047 -6.874 -18.905 1.00 92.75 81 VAL A N 1
ATOM 613 C CA . VAL A 1 81 ? 10.981 -7.048 -17.445 1.00 92.75 81 VAL A CA 1
ATOM 614 C C . VAL A 1 81 ? 9.537 -7.261 -16.994 1.00 92.75 81 VAL A C 1
ATOM 616 O O . VAL A 1 81 ? 9.260 -8.216 -16.271 1.00 92.75 81 VAL A O 1
ATOM 619 N N . THR A 1 82 ? 8.598 -6.443 -17.467 1.00 87.88 82 THR A N 1
ATOM 620 C CA . THR A 1 82 ? 7.171 -6.560 -17.137 1.00 87.88 82 THR A CA 1
ATOM 621 C C . THR A 1 82 ? 6.595 -7.917 -17.528 1.00 87.88 82 THR A C 1
ATOM 623 O O . THR A 1 82 ? 5.947 -8.568 -16.704 1.00 87.88 82 THR A O 1
ATOM 626 N N . ASN A 1 83 ? 6.862 -8.393 -18.744 1.00 88.44 83 ASN A N 1
ATOM 627 C CA . ASN A 1 83 ? 6.360 -9.684 -19.209 1.00 88.44 83 ASN A CA 1
ATOM 628 C C . ASN A 1 83 ? 6.993 -10.846 -18.438 1.00 88.44 83 ASN A C 1
ATOM 630 O O . ASN A 1 83 ? 6.289 -11.773 -18.027 1.00 88.44 83 ASN A O 1
ATOM 634 N N . TYR A 1 84 ? 8.304 -10.784 -18.188 1.00 91.12 84 TYR A N 1
ATOM 635 C CA . TYR A 1 84 ? 8.996 -11.796 -17.396 1.00 91.12 84 TYR A CA 1
ATOM 636 C C . TYR A 1 84 ? 8.433 -11.865 -15.974 1.00 91.12 84 TYR A C 1
ATOM 638 O O . TYR A 1 84 ? 8.077 -12.944 -15.506 1.00 91.12 84 TYR A O 1
ATOM 646 N N . MET A 1 85 ? 8.288 -10.727 -15.293 1.00 86.81 85 MET A N 1
ATOM 647 C CA . MET A 1 85 ? 7.729 -10.670 -13.939 1.00 86.81 85 MET A CA 1
ATOM 648 C C . MET A 1 85 ? 6.254 -11.082 -13.913 1.00 86.81 85 MET A C 1
ATOM 650 O O . MET A 1 85 ? 5.818 -11.740 -12.973 1.00 86.81 85 MET A O 1
ATOM 654 N N . SER A 1 86 ? 5.497 -10.811 -14.976 1.00 80.56 86 SER A N 1
ATOM 655 C CA . SER A 1 86 ? 4.116 -11.292 -15.091 1.00 80.56 86 SER A CA 1
ATOM 656 C C . SER A 1 86 ? 4.019 -12.814 -15.209 1.00 80.56 86 SER A C 1
ATOM 658 O O . SER A 1 86 ? 3.022 -13.417 -14.790 1.00 80.56 86 SER A O 1
ATOM 660 N N . ARG A 1 87 ? 5.060 -13.445 -15.762 1.00 79.75 87 ARG A N 1
ATOM 661 C CA . ARG A 1 87 ? 5.149 -14.895 -15.952 1.00 79.75 87 ARG A CA 1
ATOM 662 C C . ARG A 1 87 ? 5.793 -15.619 -14.767 1.00 79.75 87 ARG A C 1
ATOM 664 O O . ARG A 1 87 ? 5.306 -16.677 -14.380 1.00 79.75 87 ARG A O 1
ATOM 671 N N . PHE A 1 88 ? 6.850 -15.058 -14.186 1.00 83.69 88 PHE A N 1
ATOM 672 C CA . PHE A 1 88 ? 7.694 -15.710 -13.175 1.00 83.69 88 PHE A CA 1
ATOM 673 C C . PHE A 1 88 ? 7.754 -14.980 -11.831 1.00 83.69 88 PHE A C 1
ATOM 675 O O . PHE A 1 88 ? 8.156 -15.57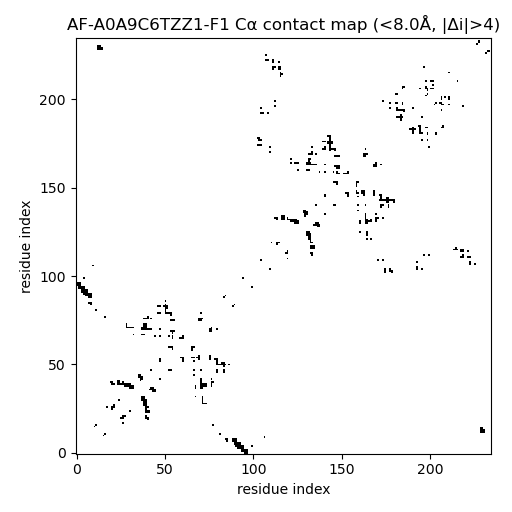9 -10.841 1.00 83.69 88 PHE A O 1
ATOM 682 N N . GLY A 1 89 ? 7.317 -13.724 -11.752 1.00 71.19 89 GLY A N 1
ATOM 683 C CA . GLY A 1 89 ? 7.224 -12.956 -10.504 1.00 71.19 89 GLY A CA 1
ATOM 684 C C . GLY A 1 89 ? 6.051 -13.371 -9.612 1.00 71.19 89 GLY A C 1
ATOM 685 O O . GLY A 1 89 ? 5.710 -12.660 -8.679 1.00 71.19 89 GLY A O 1
ATOM 686 N N . ARG A 1 90 ? 5.399 -14.505 -9.882 1.00 70.00 90 ARG A N 1
ATOM 687 C CA . ARG A 1 90 ? 4.289 -15.005 -9.067 1.00 70.00 90 ARG A CA 1
ATOM 688 C C . ARG A 1 90 ? 4.846 -15.755 -7.867 1.00 70.00 90 ARG A C 1
ATOM 690 O O . ARG A 1 90 ? 5.566 -16.741 -8.026 1.00 70.00 90 ARG A O 1
ATOM 697 N N . VAL A 1 91 ? 4.474 -15.336 -6.662 1.00 58.00 91 VAL A N 1
ATOM 698 C CA . VAL A 1 91 ? 4.778 -16.117 -5.459 1.00 58.00 91 VAL A CA 1
ATOM 699 C C . VAL A 1 91 ? 3.701 -17.185 -5.308 1.00 58.00 91 VAL A C 1
ATOM 701 O O . VAL A 1 91 ? 2.512 -16.872 -5.237 1.00 58.00 91 VAL A O 1
ATOM 704 N N . ARG A 1 92 ? 4.116 -18.457 -5.265 1.00 54.06 92 ARG A N 1
ATOM 705 C CA . ARG A 1 92 ? 3.231 -19.579 -4.934 1.00 54.06 92 ARG A CA 1
ATOM 706 C C . ARG A 1 92 ? 3.095 -19.663 -3.423 1.00 54.06 92 ARG A C 1
ATOM 708 O O . ARG A 1 92 ? 3.995 -20.154 -2.744 1.00 54.06 92 ARG A O 1
ATOM 715 N N . VAL A 1 93 ? 1.972 -19.193 -2.901 1.00 54.22 93 VAL A N 1
ATOM 716 C CA . VAL A 1 93 ? 1.677 -19.290 -1.469 1.00 54.22 93 VAL A CA 1
ATOM 717 C C . VAL A 1 93 ? 0.895 -20.580 -1.232 1.00 54.22 93 VAL A C 1
ATOM 719 O O . VAL A 1 93 ? -0.089 -20.844 -1.921 1.00 54.22 93 VAL A O 1
ATOM 722 N N . CYS A 1 94 ? 1.356 -21.413 -0.298 1.00 48.19 94 CYS A N 1
ATOM 723 C CA . CYS A 1 94 ? 0.695 -22.666 0.064 1.00 48.19 94 CYS A CA 1
ATOM 724 C C . CYS A 1 94 ? -0.418 -22.371 1.078 1.00 48.19 94 CYS A C 1
ATOM 726 O O . CYS A 1 94 ? -0.133 -21.937 2.193 1.00 48.19 94 CYS A O 1
ATOM 728 N N . PHE A 1 95 ? -1.678 -22.586 0.699 1.00 51.00 95 PHE A N 1
ATOM 729 C CA . PHE A 1 95 ? -2.828 -22.377 1.575 1.00 51.00 95 PHE A CA 1
ATOM 730 C C . PHE A 1 95 ? -3.317 -23.701 2.154 1.00 51.00 95 PHE A C 1
ATOM 732 O O . PHE A 1 95 ? -3.729 -24.619 1.436 1.00 51.00 95 PHE A O 1
ATOM 739 N N . SER A 1 96 ? -3.321 -23.776 3.480 1.00 48.34 96 SER A N 1
ATOM 740 C CA . SER A 1 96 ? -4.016 -24.797 4.254 1.00 48.34 96 SER A CA 1
ATOM 741 C C . SER A 1 96 ? -5.452 -24.340 4.538 1.00 48.34 96 SER A C 1
ATOM 743 O O . SER A 1 96 ? -5.698 -23.618 5.495 1.00 48.34 96 SER A O 1
ATOM 745 N N . GLY A 1 97 ? -6.406 -24.757 3.700 1.00 44.53 97 GLY A N 1
ATOM 746 C CA . GLY A 1 97 ? -7.806 -24.978 4.098 1.00 44.53 97 GLY A CA 1
ATOM 747 C C . GLY A 1 97 ? -8.686 -23.803 4.554 1.00 44.53 97 GLY A C 1
ATOM 748 O O . GLY A 1 97 ? -9.778 -24.080 5.041 1.00 44.53 97 GLY A O 1
ATOM 749 N N . GLN A 1 98 ? -8.306 -22.536 4.385 1.00 45.88 98 GLN A N 1
ATOM 750 C CA . GLN A 1 98 ? -9.230 -21.405 4.557 1.00 45.88 98 GLN A CA 1
ATOM 751 C C . GLN A 1 98 ? -9.259 -20.540 3.294 1.00 45.88 98 GLN A C 1
ATOM 753 O O . GLN A 1 98 ? -8.235 -20.330 2.645 1.00 45.88 98 GLN A O 1
ATOM 758 N N . GLN A 1 99 ? -10.471 -20.139 2.914 1.00 43.47 99 GLN A N 1
ATOM 759 C CA . GLN A 1 99 ? -10.850 -19.483 1.665 1.00 43.47 99 GLN A CA 1
ATOM 760 C C . GLN A 1 99 ? -9.885 -18.352 1.278 1.00 43.47 99 GLN A C 1
ATOM 762 O O . GLN A 1 99 ? -9.645 -17.429 2.052 1.00 43.47 99 GLN A O 1
ATOM 767 N N . GLN A 1 100 ? -9.319 -18.448 0.073 1.00 42.62 100 GLN A N 1
ATOM 768 C CA . GLN A 1 100 ? -8.420 -17.446 -0.489 1.00 42.62 100 GLN A CA 1
ATOM 769 C C . GLN A 1 100 ? -9.209 -16.181 -0.810 1.00 42.62 100 GLN A C 1
ATOM 771 O O . GLN A 1 100 ? -9.842 -16.080 -1.858 1.00 42.62 100 GLN A O 1
ATOM 776 N N . TYR A 1 101 ? -9.180 -15.222 0.105 1.00 49.09 101 TYR A N 1
ATOM 777 C CA . TYR A 1 101 ? -9.613 -13.865 -0.170 1.00 49.09 101 TYR A CA 1
ATOM 778 C C . TYR A 1 101 ? -8.366 -13.093 -0.603 1.00 49.09 101 TYR A C 1
ATOM 780 O O . TYR A 1 101 ? -7.428 -12.945 0.184 1.00 49.09 101 TYR A O 1
ATOM 788 N N . ALA A 1 102 ? -8.308 -12.656 -1.865 1.00 57.00 102 ALA A N 1
ATOM 789 C CA . ALA A 1 102 ? -7.353 -11.615 -2.226 1.00 57.00 102 ALA A CA 1
ATOM 790 C C . ALA A 1 102 ? -7.584 -10.450 -1.246 1.00 57.00 102 ALA A C 1
ATOM 792 O O . ALA A 1 102 ? -8.747 -10.103 -1.023 1.00 57.00 102 ALA A O 1
ATOM 793 N N . PRO A 1 103 ? -6.542 -9.901 -0.599 1.00 67.81 103 PRO A N 1
ATOM 794 C CA . PRO A 1 103 ? -6.740 -8.835 0.374 1.00 67.81 103 PRO A CA 1
ATOM 795 C C . PRO A 1 103 ? -7.547 -7.697 -0.283 1.00 67.81 103 PRO A C 1
ATOM 797 O O . PRO A 1 103 ? -7.147 -7.255 -1.362 1.00 67.81 103 PRO A O 1
ATOM 800 N N . PRO A 1 104 ? -8.694 -7.265 0.285 1.00 78.81 104 PRO A N 1
ATOM 801 C CA . PRO A 1 104 ? -9.595 -6.321 -0.388 1.00 78.81 104 PRO A CA 1
ATOM 802 C C . PRO A 1 104 ? -8.945 -4.959 -0.634 1.00 78.81 104 PRO A C 1
ATOM 804 O O . PRO A 1 104 ? -9.309 -4.247 -1.564 1.00 78.81 104 PRO A O 1
ATOM 807 N N . VAL A 1 105 ? -7.971 -4.595 0.196 1.00 90.06 105 VAL A N 1
ATOM 808 C CA . VAL A 1 105 ? -7.286 -3.308 0.153 1.00 90.06 105 VAL A CA 1
ATOM 809 C C . VAL A 1 105 ? -5.976 -3.460 -0.616 1.00 90.06 105 VAL A C 1
ATOM 811 O O . VAL A 1 105 ? -5.153 -4.317 -0.297 1.00 90.06 105 VAL A O 1
ATOM 814 N N . SER A 1 106 ? -5.739 -2.621 -1.622 1.00 88.69 106 SER A N 1
ATOM 815 C CA . SER A 1 106 ? -4.455 -2.618 -2.333 1.00 88.69 106 SER A CA 1
ATOM 816 C C . SER A 1 106 ? -3.328 -2.047 -1.461 1.00 88.69 106 SER A C 1
ATOM 818 O O . SER A 1 106 ? -3.570 -1.244 -0.562 1.00 88.69 106 SER A O 1
ATOM 820 N N . GLU A 1 107 ? -2.073 -2.395 -1.758 1.00 87.31 107 GLU A N 1
ATOM 821 C CA . GLU A 1 107 ? -0.901 -1.819 -1.070 1.00 87.31 107 GLU A CA 1
ATOM 822 C C . GLU A 1 107 ? -0.822 -0.294 -1.224 1.00 87.31 107 GLU A C 1
ATOM 824 O O . GLU A 1 107 ? -0.442 0.418 -0.298 1.00 87.31 107 GLU A O 1
ATOM 829 N N . ILE A 1 108 ? -1.242 0.221 -2.384 1.00 89.88 108 ILE A N 1
ATOM 830 C CA . ILE A 1 108 ? -1.353 1.662 -2.634 1.00 89.88 108 ILE A CA 1
ATOM 831 C C . ILE A 1 108 ? -2.358 2.282 -1.659 1.00 89.88 108 ILE A C 1
ATOM 833 O O . ILE A 1 108 ? -2.071 3.297 -1.027 1.00 89.88 108 ILE A O 1
ATOM 837 N N . CYS A 1 109 ? -3.516 1.642 -1.505 1.00 95.25 109 CYS A N 1
ATOM 838 C CA . CYS A 1 109 ? -4.556 2.112 -0.609 1.00 95.25 109 CYS A CA 1
ATOM 839 C C . CYS A 1 109 ? -4.115 2.065 0.861 1.00 95.25 109 CYS A C 1
ATOM 841 O O . CYS A 1 109 ? -4.261 3.051 1.583 1.00 95.25 109 CYS A O 1
ATOM 843 N N . LEU A 1 110 ? -3.492 0.960 1.287 1.00 96.06 110 LEU A N 1
ATOM 844 C CA . LEU A 1 110 ? -2.883 0.839 2.614 1.00 96.06 110 LEU A CA 1
ATOM 845 C C . LEU A 1 110 ? -1.857 1.950 2.859 1.00 96.06 110 LEU A C 1
ATOM 847 O O . LEU A 1 110 ? -1.890 2.586 3.911 1.00 96.06 110 LEU A O 1
ATOM 851 N N . GLY A 1 111 ? -0.991 2.223 1.880 1.00 95.00 111 GLY A N 1
ATOM 852 C CA . GLY A 1 111 ? -0.006 3.300 1.944 1.00 95.00 111 GLY A CA 1
ATOM 853 C C . GLY A 1 111 ? -0.648 4.672 2.149 1.00 95.00 111 GLY A C 1
ATOM 854 O O . GLY A 1 111 ? -0.242 5.410 3.044 1.00 95.00 111 GLY A O 1
ATOM 855 N N . CYS A 1 112 ? -1.699 4.998 1.395 1.00 98.00 112 CYS A N 1
ATOM 856 C CA . CYS A 1 112 ? -2.366 6.292 1.531 1.00 98.00 112 CYS A CA 1
ATOM 857 C C . CYS A 1 112 ? -3.180 6.437 2.820 1.00 98.00 112 CYS A C 1
ATOM 859 O O . CYS A 1 112 ? -3.184 7.519 3.410 1.00 98.00 112 CYS A O 1
ATOM 861 N N . ILE A 1 113 ? -3.809 5.365 3.315 1.00 98.31 113 ILE A N 1
ATOM 862 C CA . ILE A 1 113 ? -4.453 5.366 4.639 1.00 98.31 113 ILE A CA 1
ATOM 863 C C . ILE A 1 113 ? -3.401 5.627 5.725 1.00 98.31 113 ILE A C 1
ATOM 865 O O . ILE A 1 113 ? -3.577 6.508 6.564 1.00 98.31 113 ILE A O 1
ATOM 869 N N . CYS A 1 114 ? -2.289 4.896 5.675 1.00 98.00 114 CYS A N 1
ATOM 870 C CA . CYS A 1 114 ? -1.147 5.024 6.576 1.00 98.00 114 CYS A CA 1
ATOM 871 C C . CYS A 1 114 ? -0.564 6.453 6.586 1.00 98.00 114 CYS A C 1
ATOM 873 O O . CYS A 1 114 ? -0.340 7.033 7.654 1.00 98.00 114 CYS A O 1
ATOM 875 N N . GLU A 1 115 ? -0.389 7.063 5.411 1.00 97.44 115 GLU A N 1
ATOM 876 C CA . GLU A 1 115 ? 0.093 8.440 5.279 1.00 97.44 115 GLU A CA 1
ATOM 877 C C . GLU A 1 115 ? -0.891 9.435 5.908 1.00 97.44 115 GLU A C 1
ATOM 879 O O . GLU A 1 115 ? -0.504 10.311 6.685 1.00 97.44 115 GLU A O 1
ATOM 884 N N . ALA A 1 116 ? -2.188 9.261 5.653 1.00 98.12 116 ALA A N 1
ATOM 885 C CA . ALA A 1 116 ? -3.216 10.150 6.176 1.00 98.12 116 ALA A CA 1
ATOM 886 C C . ALA A 1 116 ? -3.353 10.081 7.708 1.00 98.12 116 ALA A C 1
ATOM 888 O O . ALA A 1 116 ? -3.528 11.122 8.349 1.00 98.12 116 ALA A O 1
ATOM 889 N N . VAL A 1 117 ? -3.237 8.890 8.314 1.00 97.81 117 VAL A N 1
ATOM 890 C CA . VAL A 1 117 ? -3.403 8.724 9.773 1.00 97.81 117 VAL A CA 1
ATOM 891 C C . VAL A 1 117 ? -2.146 9.022 10.588 1.00 97.81 117 VAL A C 1
ATOM 893 O O . VAL A 1 117 ? -2.265 9.426 11.747 1.00 97.81 117 VAL A O 1
ATOM 896 N N . SER A 1 118 ? -0.947 8.813 10.033 1.00 97.38 118 SER A N 1
ATOM 897 C CA . SER A 1 118 ? 0.300 8.911 10.808 1.00 97.38 118 SER A CA 1
ATOM 898 C C . SER A 1 118 ? 1.512 9.469 10.061 1.00 97.38 118 SER A C 1
ATOM 900 O O . SER A 1 118 ? 2.596 9.537 10.647 1.00 97.38 118 SER A O 1
ATOM 902 N N . ASN A 1 119 ? 1.355 9.879 8.800 1.00 96.56 119 ASN A N 1
ATOM 903 C CA . ASN A 1 119 ? 2.461 10.086 7.854 1.00 96.56 119 ASN A CA 1
ATOM 904 C C . ASN A 1 119 ? 3.357 8.838 7.749 1.00 96.56 119 ASN A C 1
ATOM 906 O O . ASN A 1 119 ? 4.585 8.930 7.770 1.00 96.56 119 ASN A O 1
ATOM 910 N N . CYS A 1 120 ? 2.732 7.657 7.817 1.00 95.56 120 CYS A N 1
ATOM 911 C CA . CYS A 1 120 ? 3.408 6.366 7.849 1.00 95.56 120 CYS A CA 1
ATOM 912 C C . CYS A 1 120 ? 4.572 6.258 8.846 1.00 95.56 120 CYS A C 1
ATOM 914 O O . CYS A 1 120 ? 5.569 5.572 8.603 1.00 95.56 120 CYS A O 1
ATOM 916 N N . ASN A 1 121 ? 4.450 6.907 10.006 1.00 96.44 121 ASN A N 1
ATOM 917 C CA . ASN A 1 121 ? 5.499 6.893 11.013 1.00 96.44 121 ASN A CA 1
ATOM 918 C C . ASN A 1 121 ? 5.576 5.523 11.714 1.00 96.44 121 ASN A C 1
ATOM 920 O O . ASN A 1 121 ? 4.877 5.256 12.692 1.00 96.44 121 ASN A O 1
ATOM 924 N N . GLN A 1 122 ? 6.486 4.667 11.243 1.00 93.38 122 GLN A N 1
ATOM 925 C CA . GLN A 1 122 ? 6.721 3.317 11.777 1.00 93.38 122 GLN A CA 1
ATOM 926 C C . GLN A 1 122 ? 7.325 3.300 13.191 1.00 93.38 122 GLN A C 1
ATOM 928 O O . GLN A 1 122 ? 7.381 2.250 13.830 1.00 93.38 122 GLN A O 1
ATOM 933 N N . SER A 1 123 ? 7.784 4.448 13.699 1.00 95.44 123 SER A N 1
ATOM 934 C CA . SER A 1 123 ? 8.251 4.567 15.085 1.00 95.44 123 SER A CA 1
ATOM 935 C C . SER A 1 123 ? 7.106 4.781 16.075 1.00 95.44 123 SER A C 1
ATOM 937 O O . SER A 1 123 ? 7.333 4.714 17.285 1.00 95.44 123 SER A O 1
ATOM 939 N N . LEU A 1 124 ? 5.877 5.016 15.595 1.00 94.94 124 LEU A N 1
ATOM 940 C CA . LEU A 1 124 ? 4.718 5.120 16.470 1.00 94.94 124 LEU A CA 1
ATOM 941 C C . LEU A 1 124 ? 4.460 3.804 17.194 1.00 94.94 124 LEU A C 1
ATOM 943 O O . LEU A 1 124 ? 4.411 2.724 16.607 1.00 94.94 124 LEU A O 1
ATOM 947 N N . ARG A 1 125 ? 4.267 3.941 18.501 1.00 96.44 125 ARG A N 1
ATOM 948 C CA . ARG A 1 125 ? 3.827 2.874 19.394 1.00 96.44 125 ARG A CA 1
ATOM 949 C C . ARG A 1 125 ? 2.372 3.125 19.796 1.00 96.44 125 ARG A C 1
ATOM 951 O O . ARG A 1 125 ? 1.631 3.804 19.086 1.00 96.44 125 ARG A O 1
ATOM 958 N N . CYS A 1 126 ? 1.961 2.596 20.941 1.00 97.75 126 CYS A N 1
ATOM 959 C CA . CYS A 1 126 ? 0.654 2.882 21.516 1.00 97.75 126 CYS A CA 1
ATOM 960 C C . CYS A 1 126 ? 0.631 4.239 22.228 1.00 97.75 126 CYS A C 1
ATOM 962 O O . CYS A 1 126 ? 1.538 4.574 22.988 1.00 97.75 126 CYS A O 1
ATOM 964 N N . THR A 1 127 ? -0.425 5.012 21.993 1.00 97.25 127 THR A N 1
ATOM 965 C CA . THR A 1 127 ? -0.767 6.223 22.746 1.00 97.25 127 THR A CA 1
ATOM 966 C C . THR A 1 127 ? -2.173 6.036 23.301 1.00 97.25 127 THR A C 1
ATOM 968 O O . THR A 1 127 ? -3.147 6.152 22.556 1.00 97.25 127 THR A O 1
ATOM 971 N N . GLY A 1 128 ? -2.278 5.706 24.592 1.00 95.00 128 GLY A N 1
ATOM 972 C CA . GLY A 1 128 ? -3.531 5.204 25.162 1.00 95.00 128 GLY A CA 1
ATOM 973 C C . GLY A 1 128 ? -3.963 3.920 24.449 1.00 95.00 128 GLY A C 1
ATOM 974 O O . GLY A 1 128 ? -3.136 3.040 24.212 1.00 95.00 128 GLY A O 1
ATOM 975 N N . ASP A 1 129 ? -5.226 3.861 24.031 1.00 95.75 129 ASP A N 1
ATOM 976 C CA . ASP A 1 129 ? -5.812 2.685 23.373 1.00 95.75 129 ASP A CA 1
ATOM 977 C C . ASP A 1 129 ? -5.573 2.623 21.856 1.00 95.75 129 ASP A C 1
ATOM 979 O O . ASP A 1 129 ? -6.092 1.726 21.192 1.00 95.75 129 ASP A O 1
ATOM 983 N N . VAL A 1 130 ? -4.802 3.560 21.294 1.00 98.19 130 VAL A N 1
ATOM 984 C CA . VAL A 1 130 ? -4.548 3.680 19.850 1.00 98.19 130 VAL A CA 1
ATOM 985 C C . VAL A 1 130 ? -3.095 3.326 19.541 1.00 98.19 130 VAL A C 1
ATOM 987 O O . VAL A 1 130 ? -2.183 3.995 20.030 1.00 98.19 130 VAL A O 1
ATOM 990 N N . CYS A 1 131 ? -2.862 2.319 18.701 1.00 98.25 131 CYS A N 1
ATOM 991 C CA . CYS A 1 131 ? -1.536 1.760 18.449 1.00 98.25 131 CYS A CA 1
ATOM 992 C C . CYS A 1 131 ? -1.088 1.829 16.985 1.00 98.25 131 CYS A C 1
ATOM 994 O O . CYS A 1 131 ? -1.868 1.636 16.050 1.00 98.25 131 CYS A O 1
ATOM 996 N N . GLY A 1 132 ? 0.219 2.040 16.827 1.00 97.50 132 GLY A N 1
ATOM 997 C CA . GLY A 1 132 ? 0.967 1.769 15.609 1.00 97.50 132 GLY A CA 1
ATOM 998 C C . GLY A 1 132 ? 0.716 2.706 14.438 1.00 97.50 132 GLY A C 1
ATOM 999 O O . GLY A 1 132 ? 0.050 3.740 14.542 1.00 97.50 132 GLY A O 1
ATOM 1000 N N . VAL A 1 133 ? 1.289 2.318 13.298 1.00 97.88 133 VAL A N 1
ATOM 1001 C CA . VAL A 1 133 ? 1.334 3.131 12.075 1.00 97.88 133 VAL A CA 1
ATOM 1002 C C . VAL A 1 133 ? -0.056 3.400 11.492 1.00 97.88 133 VAL A C 1
ATOM 1004 O O . VAL A 1 133 ? -0.301 4.472 10.951 1.00 97.88 133 VAL A O 1
ATOM 1007 N N . PHE A 1 134 ? -0.994 2.472 11.677 1.00 98.44 134 PHE A N 1
ATOM 1008 C CA . PHE A 1 134 ? -2.382 2.617 11.241 1.00 98.44 134 PHE A CA 1
ATOM 1009 C C . PHE A 1 134 ? -3.304 3.187 12.327 1.00 98.44 134 PHE A C 1
ATOM 1011 O O . PHE A 1 134 ? -4.507 3.225 12.126 1.00 98.44 134 PHE A O 1
ATOM 1018 N N . ARG A 1 135 ? -2.781 3.613 13.489 1.00 98.06 135 ARG A N 1
ATOM 1019 C CA . ARG A 1 135 ? -3.595 4.179 14.585 1.00 98.06 135 ARG A CA 1
ATOM 1020 C C . ARG A 1 135 ? -4.825 3.306 14.913 1.00 98.06 135 ARG A C 1
ATOM 1022 O O . ARG A 1 135 ? -5.939 3.804 15.058 1.00 98.06 135 ARG A O 1
ATOM 1029 N N . ILE A 1 136 ? -4.606 1.998 15.024 1.00 98.50 136 ILE A N 1
ATOM 1030 C CA . ILE A 1 136 ? -5.646 0.984 15.246 1.00 98.50 136 ILE A CA 1
ATOM 1031 C C . ILE A 1 136 ? -6.034 0.978 16.723 1.00 98.50 136 ILE A C 1
ATOM 1033 O O . ILE A 1 136 ? -5.178 1.199 17.571 1.00 98.50 136 ILE A O 1
ATOM 1037 N N . THR A 1 137 ? -7.302 0.712 17.032 1.00 98.44 137 THR A N 1
ATOM 1038 C CA . THR A 1 137 ? -7.788 0.476 18.401 1.00 98.44 137 THR A CA 1
ATOM 1039 C C . THR A 1 137 ? -8.017 -1.011 18.660 1.00 98.44 137 THR A C 1
ATOM 1041 O O . THR A 1 137 ? -8.152 -1.804 17.724 1.00 98.44 137 THR A O 1
ATOM 1044 N N . TRP A 1 138 ? -8.123 -1.413 19.929 1.00 98.12 138 TRP A N 1
ATOM 1045 C CA . TRP A 1 138 ? -8.429 -2.808 20.264 1.00 98.12 138 TRP A CA 1
ATOM 1046 C C . TRP A 1 138 ? -9.746 -3.312 19.633 1.00 98.12 138 TRP A C 1
ATOM 1048 O O . TRP A 1 138 ? -9.715 -4.389 19.036 1.00 98.12 138 TRP A O 1
ATOM 1058 N N . PRO A 1 139 ? -10.877 -2.564 19.659 1.00 98.25 139 PRO A N 1
ATOM 1059 C CA . PRO A 1 139 ? -12.112 -3.006 19.004 1.00 98.25 139 PRO A CA 1
ATOM 1060 C C . PRO A 1 139 ? -11.960 -3.181 17.492 1.00 98.25 139 PRO A C 1
ATOM 1062 O O . PRO A 1 139 ? -12.459 -4.156 16.941 1.00 98.25 139 PRO A O 1
ATOM 1065 N N . TYR A 1 140 ? -11.216 -2.285 16.834 1.00 98.50 140 TYR A N 1
ATOM 1066 C CA . TYR A 1 140 ? -10.911 -2.400 15.407 1.00 98.50 140 TYR A CA 1
ATOM 1067 C C . TYR A 1 140 ? -10.158 -3.703 15.111 1.00 98.50 140 TYR A C 1
ATOM 1069 O O . TYR A 1 140 ? -10.546 -4.473 14.236 1.00 98.50 140 TYR A O 1
ATOM 1077 N N . TRP A 1 141 ? -9.099 -3.985 15.873 1.00 98.50 141 TRP A N 1
ATOM 1078 C CA . TRP A 1 141 ? -8.320 -5.217 15.744 1.00 98.50 141 TRP A CA 1
ATOM 1079 C C . TRP A 1 141 ? -9.151 -6.477 16.037 1.00 98.50 141 TRP A C 1
ATOM 1081 O O . TRP A 1 141 ? -9.014 -7.487 15.344 1.00 98.50 141 TRP A O 1
ATOM 1091 N N . ALA A 1 142 ? -10.042 -6.414 17.029 1.00 98.00 142 ALA A N 1
ATOM 1092 C CA . ALA A 1 142 ? -10.940 -7.511 17.363 1.00 98.00 142 ALA A CA 1
ATOM 1093 C C . ALA A 1 142 ? -11.931 -7.808 16.232 1.00 98.00 142 ALA A C 1
ATOM 1095 O O . ALA A 1 142 ? -12.112 -8.966 15.850 1.00 98.00 142 ALA A O 1
ATOM 1096 N N . ASP A 1 143 ? -12.518 -6.762 15.656 1.00 97.00 143 ASP A N 1
ATOM 1097 C CA . ASP A 1 143 ? -13.418 -6.867 14.514 1.00 97.00 143 ASP A CA 1
ATOM 1098 C C . ASP A 1 143 ? -12.730 -7.369 13.246 1.00 97.00 143 ASP A C 1
ATOM 1100 O O . ASP A 1 143 ? -13.356 -8.072 12.455 1.00 97.00 143 ASP A O 1
ATOM 1104 N N . ALA A 1 144 ? -11.444 -7.069 13.085 1.00 96.25 144 ALA A N 1
ATOM 1105 C CA . ALA A 1 144 ? -10.620 -7.556 11.987 1.00 96.25 144 ALA A CA 1
ATOM 1106 C C . ALA A 1 144 ? -10.277 -9.056 12.061 1.00 96.25 144 ALA A C 1
ATOM 1108 O O . ALA A 1 144 ? -9.497 -9.548 11.246 1.00 96.25 144 ALA A O 1
ATOM 1109 N N . GLY A 1 145 ? -10.806 -9.784 13.049 1.00 95.69 145 GLY A N 1
ATOM 1110 C CA . GLY A 1 145 ? -10.519 -11.204 13.253 1.00 95.69 145 GLY A CA 1
ATOM 1111 C C . GLY A 1 145 ? -9.288 -11.470 14.116 1.00 95.69 145 GLY A C 1
ATOM 1112 O O . GLY A 1 145 ? -8.775 -12.585 14.096 1.00 95.69 145 GLY A O 1
ATOM 1113 N N . LYS A 1 146 ? -8.822 -10.469 14.879 1.00 96.81 146 LYS A N 1
ATOM 1114 C CA . LYS A 1 146 ? -7.702 -10.581 15.829 1.00 96.81 146 LYS A CA 1
ATOM 1115 C C . LYS A 1 146 ? -6.423 -11.174 15.214 1.00 96.81 146 LYS A C 1
ATOM 1117 O O . LYS A 1 146 ? -5.897 -12.161 15.734 1.00 96.81 146 LYS A O 1
ATOM 1122 N N . PRO A 1 147 ? -5.901 -10.614 14.107 1.00 96.25 147 PRO A N 1
ATOM 1123 C CA . PRO A 1 147 ? -4.653 -11.103 13.536 1.00 96.25 147 PRO A CA 1
ATOM 1124 C C . PRO A 1 147 ? -3.511 -10.961 14.544 1.00 96.25 147 PRO A C 1
ATOM 1126 O O . PRO A 1 147 ? -3.444 -9.995 15.296 1.00 96.25 147 PRO A O 1
ATOM 1129 N N . VAL A 1 148 ? -2.584 -11.908 14.543 1.00 96.94 148 VAL A N 1
ATOM 1130 C CA . VAL A 1 148 ? -1.451 -11.922 15.473 1.00 96.94 148 VAL A CA 1
ATOM 1131 C C . VAL A 1 148 ? -0.137 -12.174 14.741 1.00 96.94 148 VAL A C 1
ATOM 1133 O O . VAL A 1 148 ? -0.115 -12.446 13.533 1.00 96.94 148 VAL A O 1
ATOM 1136 N N . LEU A 1 149 ? 0.974 -12.019 15.460 1.00 93.19 149 LEU A N 1
ATOM 1137 C CA . LEU A 1 149 ? 2.288 -12.476 15.012 1.00 93.19 149 LEU A CA 1
ATOM 1138 C C . LEU A 1 149 ? 2.353 -14.009 15.085 1.00 93.19 149 LEU A C 1
ATOM 1140 O O . LEU A 1 149 ? 1.571 -14.629 15.795 1.00 93.19 149 LEU A O 1
ATOM 1144 N N . ALA A 1 150 ? 3.278 -14.631 14.351 1.00 85.81 150 ALA A N 1
ATOM 1145 C CA . ALA A 1 150 ? 3.319 -16.091 14.191 1.00 85.81 150 ALA A CA 1
ATOM 1146 C C . ALA A 1 150 ? 3.439 -16.869 15.518 1.00 85.81 150 ALA A C 1
ATOM 1148 O O . ALA A 1 150 ? 2.977 -18.003 15.611 1.00 85.81 150 ALA A O 1
ATOM 1149 N N . GLN A 1 151 ? 4.062 -16.264 16.528 1.00 88.31 151 GLN A N 1
ATOM 1150 C CA . GLN A 1 151 ? 4.278 -16.839 17.856 1.00 88.31 151 GLN A CA 1
ATOM 1151 C C . GLN A 1 151 ? 3.221 -16.448 18.903 1.00 88.31 151 GLN A C 1
ATOM 1153 O O . GLN A 1 151 ? 3.313 -16.908 20.037 1.00 88.31 151 GLN A O 1
ATOM 1158 N N . ASP A 1 152 ? 2.261 -15.597 18.543 1.00 93.19 152 ASP A N 1
ATOM 1159 C CA . ASP A 1 152 ? 1.214 -15.100 19.439 1.00 93.19 152 ASP A CA 1
ATOM 1160 C C . ASP A 1 152 ? -0.112 -15.841 19.202 1.00 93.19 152 ASP A C 1
ATOM 1162 O O . ASP A 1 152 ? -0.358 -16.397 18.127 1.00 93.19 152 ASP A O 1
ATOM 1166 N N . LYS A 1 153 ? -1.005 -15.794 20.193 1.00 95.50 153 LYS A N 1
ATOM 1167 C CA . LYS A 1 153 ? -2.417 -16.182 20.080 1.00 95.50 153 LYS A CA 1
ATOM 1168 C C . LYS A 1 153 ? -3.332 -14.960 20.209 1.00 95.50 153 LYS A C 1
ATOM 1170 O O . LYS A 1 153 ? -2.974 -14.010 20.908 1.00 95.50 153 LYS A O 1
ATOM 1175 N N . PRO A 1 154 ? -4.528 -14.970 19.588 1.00 93.88 154 PRO A N 1
ATOM 1176 C CA . PRO A 1 154 ? -5.502 -13.880 19.709 1.00 93.88 154 PRO A CA 1
ATOM 1177 C C . PRO A 1 154 ? -5.909 -13.533 21.149 1.00 93.88 154 PRO A C 1
ATOM 1179 O O . PRO A 1 154 ? -6.386 -12.429 21.405 1.00 93.88 154 PRO A O 1
ATOM 1182 N N . GLU A 1 155 ? -5.772 -14.470 22.082 1.00 95.69 155 GLU A N 1
ATOM 1183 C CA . GLU A 1 155 ? -6.123 -14.298 23.492 1.00 95.69 155 GLU A CA 1
ATOM 1184 C C . GLU A 1 155 ? -4.951 -13.820 24.358 1.00 95.69 155 GLU A C 1
ATOM 1186 O O . GLU A 1 155 ? -5.173 -13.485 25.518 1.00 95.69 155 GLU A O 1
ATOM 1191 N N . ASP A 1 156 ? -3.723 -13.787 23.829 1.00 96.44 156 ASP A N 1
ATOM 1192 C CA . ASP A 1 156 ? -2.555 -13.426 24.627 1.00 96.44 156 ASP A CA 1
ATOM 1193 C C . ASP A 1 156 ? -2.596 -11.949 25.042 1.00 96.44 156 ASP A C 1
ATOM 1195 O O . ASP A 1 156 ? -2.873 -11.046 24.239 1.00 96.44 156 ASP A O 1
ATOM 1199 N N . ASP A 1 157 ? -2.207 -11.684 26.290 1.00 94.38 157 ASP A N 1
ATOM 1200 C CA . ASP A 1 157 ? -2.065 -10.323 26.792 1.00 94.38 157 ASP A CA 1
ATOM 1201 C C . ASP A 1 157 ? -1.076 -9.531 25.922 1.00 94.38 157 ASP A C 1
ATOM 1203 O O . ASP A 1 157 ? 0.067 -9.928 25.657 1.00 94.38 157 ASP A O 1
ATOM 1207 N N . GLY A 1 158 ? -1.539 -8.382 25.428 1.00 95.56 158 GLY A N 1
ATOM 1208 C CA . GLY A 1 158 ? -0.766 -7.511 24.546 1.00 95.56 158 GLY A CA 1
ATOM 1209 C C . GLY A 1 158 ? -0.644 -7.979 23.089 1.00 95.56 158 GLY A C 1
ATOM 1210 O O . GLY A 1 158 ? 0.044 -7.292 22.331 1.00 95.56 158 GLY A O 1
ATOM 1211 N N . ALA A 1 159 ? -1.309 -9.065 22.664 1.00 97.75 159 ALA A N 1
ATOM 1212 C CA . ALA A 1 159 ? -1.315 -9.518 21.263 1.00 97.75 159 ALA A CA 1
ATOM 1213 C C . ALA A 1 159 ? -1.757 -8.405 20.300 1.00 97.75 159 ALA A C 1
ATOM 1215 O O . ALA A 1 159 ? -1.090 -8.129 19.301 1.00 97.75 159 ALA A O 1
ATOM 1216 N N . TYR A 1 160 ? -2.824 -7.689 20.667 1.00 98.19 160 TYR A N 1
ATOM 1217 C CA . TYR A 1 160 ? -3.283 -6.480 19.982 1.00 98.19 160 TYR A CA 1
ATOM 1218 C C . TYR A 1 160 ? -2.149 -5.465 19.781 1.00 98.19 160 TYR A C 1
ATOM 1220 O O . TYR A 1 160 ? -1.871 -5.062 18.654 1.00 98.19 160 TYR A O 1
ATOM 1228 N N . ALA A 1 161 ? -1.481 -5.056 20.863 1.00 98.06 161 ALA A N 1
ATOM 1229 C CA . ALA A 1 161 ? -0.470 -4.007 20.811 1.00 98.06 161 ALA A CA 1
ATOM 1230 C C . ALA A 1 161 ? 0.755 -4.446 19.998 1.00 98.06 161 ALA A C 1
ATOM 1232 O O . ALA A 1 161 ? 1.305 -3.647 19.241 1.00 98.06 161 ALA A O 1
ATOM 1233 N N . ARG A 1 162 ? 1.179 -5.712 20.119 1.00 97.88 162 ARG A N 1
ATOM 1234 C CA . ARG A 1 162 ? 2.277 -6.264 19.312 1.00 97.88 162 ARG A CA 1
ATOM 1235 C C . ARG A 1 162 ? 1.919 -6.286 17.829 1.00 97.88 162 ARG A C 1
ATOM 1237 O O . ARG A 1 162 ? 2.718 -5.820 17.024 1.00 97.88 162 ARG A O 1
ATOM 1244 N N . CYS A 1 163 ? 0.714 -6.739 17.483 1.00 97.94 163 CYS A N 1
ATOM 1245 C CA . CYS A 1 163 ? 0.245 -6.754 16.102 1.00 97.94 163 CYS A CA 1
ATOM 1246 C C . CYS A 1 163 ? 0.090 -5.342 15.521 1.00 97.94 163 CYS A C 1
ATOM 1248 O O . CYS A 1 163 ? 0.619 -5.056 14.455 1.00 97.94 163 CYS A O 1
ATOM 1250 N N . ALA A 1 164 ? -0.587 -4.433 16.225 1.00 98.19 164 ALA A N 1
ATOM 1251 C CA . ALA A 1 164 ? -0.830 -3.076 15.739 1.00 98.19 164 ALA A CA 1
ATOM 1252 C C . ALA A 1 164 ? 0.469 -2.269 15.555 1.00 98.19 164 ALA A C 1
ATOM 1254 O O . ALA A 1 164 ? 0.537 -1.416 14.674 1.00 98.19 164 ALA A O 1
ATOM 1255 N N . ASN A 1 165 ? 1.509 -2.546 16.352 1.00 97.81 165 ASN A N 1
ATOM 1256 C CA . ASN A 1 165 ? 2.825 -1.908 16.232 1.00 97.81 165 ASN A CA 1
ATOM 1257 C C . ASN A 1 165 ? 3.761 -2.579 15.206 1.00 97.81 165 ASN A C 1
ATOM 1259 O O . ASN A 1 165 ? 4.867 -2.078 14.998 1.00 97.81 165 ASN A O 1
ATOM 1263 N N . GLU A 1 166 ? 3.357 -3.690 14.588 1.00 96.75 166 GLU A N 1
ATOM 1264 C CA . GLU A 1 166 ? 4.106 -4.370 13.530 1.00 96.75 166 GLU A CA 1
ATOM 1265 C C . GLU A 1 166 ? 3.410 -4.104 12.178 1.00 96.75 166 GLU A C 1
ATOM 1267 O O . GLU A 1 166 ? 2.248 -4.480 12.019 1.00 96.75 166 GLU A O 1
ATOM 1272 N N . PRO A 1 167 ? 4.063 -3.436 11.205 1.00 94.00 167 PRO A N 1
ATOM 1273 C CA . PRO A 1 167 ? 3.403 -2.958 9.989 1.00 94.00 167 PRO A CA 1
ATOM 1274 C C . PRO A 1 167 ? 2.625 -4.019 9.202 1.00 94.00 167 PRO A C 1
ATOM 1276 O O . PRO A 1 167 ? 1.516 -3.732 8.748 1.00 94.00 167 PRO A O 1
ATOM 1279 N N . TYR A 1 168 ? 3.152 -5.239 9.061 1.00 92.56 168 TYR A N 1
ATOM 1280 C CA . TYR A 1 168 ? 2.475 -6.284 8.288 1.00 92.56 168 TYR A CA 1
ATOM 1281 C C . TYR A 1 168 ? 1.249 -6.837 9.023 1.00 92.56 168 TYR A C 1
ATOM 1283 O O . TYR A 1 168 ? 0.203 -7.060 8.412 1.00 92.56 168 TYR A O 1
ATOM 1291 N N . CYS A 1 169 ? 1.336 -7.040 10.335 1.00 95.38 169 CYS A N 1
ATOM 1292 C CA . CYS A 1 169 ? 0.214 -7.485 11.152 1.00 95.38 169 CYS A CA 1
ATOM 1293 C C . CYS A 1 169 ? -0.866 -6.401 11.261 1.00 95.38 169 CYS A C 1
ATOM 1295 O O . CYS A 1 169 ? -2.054 -6.697 11.123 1.00 95.38 169 CYS A O 1
ATOM 1297 N N . ALA A 1 170 ? -0.462 -5.140 11.409 1.00 98.06 170 ALA A N 1
ATOM 1298 C CA . ALA A 1 170 ? -1.366 -4.000 11.385 1.00 98.06 170 ALA A CA 1
ATOM 1299 C C . ALA A 1 170 ? -2.087 -3.878 10.031 1.00 98.06 170 ALA A C 1
ATOM 1301 O O . ALA A 1 170 ? -3.305 -3.711 10.005 1.00 98.06 170 ALA A O 1
ATOM 1302 N N . ALA A 1 171 ? -1.379 -4.062 8.910 1.00 96.62 171 ALA A N 1
ATOM 1303 C CA . ALA A 1 171 ? -1.999 -4.125 7.588 1.00 96.62 171 ALA A CA 1
ATOM 1304 C C . ALA A 1 171 ? -3.003 -5.285 7.486 1.00 96.62 171 ALA A C 1
ATOM 1306 O O . ALA A 1 171 ? -4.116 -5.076 7.011 1.00 96.62 171 ALA A O 1
ATOM 1307 N N . ARG A 1 172 ? -2.684 -6.483 8.007 1.00 95.38 172 ARG A N 1
ATOM 1308 C CA . ARG A 1 172 ? -3.656 -7.594 8.087 1.00 95.38 172 ARG A CA 1
ATOM 1309 C C . ARG A 1 172 ? -4.904 -7.226 8.892 1.00 95.38 172 ARG A C 1
ATOM 1311 O O . ARG A 1 172 ? -5.995 -7.647 8.520 1.00 95.38 172 ARG A O 1
ATOM 1318 N N . ALA A 1 173 ? -4.769 -6.436 9.957 1.00 97.38 173 ALA A N 1
ATOM 1319 C CA . ALA A 1 173 ? -5.921 -5.938 10.706 1.00 97.38 173 ALA A CA 1
ATOM 1320 C C . ALA A 1 173 ? -6.767 -4.965 9.870 1.00 97.38 173 ALA A C 1
ATOM 1322 O O . ALA A 1 173 ? -7.987 -5.082 9.855 1.00 97.38 173 ALA A O 1
ATOM 1323 N N . VAL A 1 174 ? -6.152 -4.058 9.107 1.00 98.31 174 VAL A N 1
ATOM 1324 C CA . VAL A 1 174 ? -6.898 -3.199 8.168 1.00 98.31 174 VAL A CA 1
ATOM 1325 C C . VAL A 1 174 ? -7.634 -4.045 7.125 1.00 98.31 174 VAL A C 1
ATOM 1327 O O . VAL A 1 174 ? -8.831 -3.862 6.926 1.00 98.31 174 VAL A O 1
ATOM 1330 N N . GLN A 1 175 ? -6.961 -5.031 6.526 1.00 95.31 175 GLN A N 1
ATOM 1331 C CA . GLN A 1 175 ? -7.555 -5.946 5.544 1.00 95.31 175 GLN A CA 1
ATOM 1332 C C . GLN A 1 175 ? -8.760 -6.707 6.108 1.00 95.31 175 GLN A C 1
ATOM 1334 O O . GLN A 1 175 ? -9.815 -6.744 5.478 1.00 95.31 175 GLN A O 1
ATOM 1339 N N . GLY A 1 176 ? -8.620 -7.291 7.303 1.00 92.81 176 GLY A N 1
ATOM 1340 C CA . GLY A 1 176 ? -9.701 -8.020 7.968 1.00 92.81 176 GLY A CA 1
ATOM 1341 C C . GLY A 1 176 ? -10.882 -7.119 8.325 1.00 92.81 176 GLY A C 1
ATOM 1342 O O . GLY A 1 176 ? -12.034 -7.514 8.154 1.00 92.81 176 GLY A O 1
ATOM 1343 N N . TYR A 1 177 ? -10.611 -5.884 8.755 1.00 97.00 177 TYR A N 1
ATOM 1344 C CA . TYR A 1 177 ? -11.659 -4.909 9.047 1.00 97.00 177 TYR A CA 1
ATOM 1345 C C . TYR A 1 177 ? -12.439 -4.521 7.787 1.00 97.00 177 TYR A C 1
ATOM 1347 O O . TYR A 1 177 ? -13.669 -4.510 7.809 1.00 97.00 177 TYR A O 1
ATOM 1355 N N . MET A 1 178 ? -11.745 -4.273 6.669 1.00 95.81 178 MET A N 1
ATOM 1356 C CA . MET A 1 178 ? -12.407 -3.984 5.393 1.00 95.81 178 MET A CA 1
ATOM 1357 C C . MET A 1 178 ? -13.173 -5.194 4.873 1.00 95.81 178 MET A C 1
ATOM 1359 O O . MET A 1 178 ? -14.299 -5.039 4.423 1.00 95.81 178 MET A O 1
ATOM 1363 N N . ALA A 1 179 ? -12.640 -6.409 5.005 1.00 90.31 179 ALA A N 1
ATOM 1364 C CA . ALA A 1 179 ? -13.377 -7.617 4.636 1.00 90.31 179 ALA A CA 1
ATOM 1365 C C . ALA A 1 179 ? -14.699 -7.765 5.417 1.00 90.31 179 ALA A C 1
ATOM 1367 O O . ALA A 1 179 ? -15.668 -8.298 4.882 1.00 90.31 179 ALA A O 1
ATOM 1368 N N . LYS A 1 180 ? -14.752 -7.277 6.665 1.00 90.56 180 LYS A N 1
ATOM 1369 C CA . LYS A 1 180 ? -15.959 -7.307 7.502 1.00 90.56 180 LYS A CA 1
ATOM 1370 C C . LYS A 1 180 ? -16.946 -6.176 7.198 1.00 90.56 180 LYS A C 1
ATOM 1372 O O . LYS A 1 180 ? -18.149 -6.413 7.241 1.00 90.56 180 LYS A O 1
ATOM 1377 N N . TYR A 1 181 ? -16.455 -4.961 6.952 1.00 94.81 181 TYR A N 1
ATOM 1378 C CA . TYR A 1 181 ? -17.283 -3.746 6.906 1.00 94.81 181 TYR A CA 1
ATOM 1379 C C . TYR A 1 181 ? -17.327 -3.039 5.545 1.00 94.81 181 TYR A C 1
ATOM 1381 O O . TYR A 1 181 ? -17.912 -1.959 5.463 1.00 94.81 181 TYR A O 1
ATOM 1389 N N . ALA A 1 182 ? -16.717 -3.606 4.500 1.00 93.19 182 ALA A N 1
ATOM 1390 C CA . ALA A 1 182 ? -16.733 -3.049 3.148 1.00 93.19 182 ALA A CA 1
ATOM 1391 C C . ALA A 1 182 ? -18.159 -2.696 2.709 1.00 93.19 182 ALA A C 1
ATOM 1393 O O . ALA A 1 182 ? -19.048 -3.547 2.680 1.00 93.19 182 ALA A O 1
ATOM 1394 N N . GLN A 1 183 ? -18.358 -1.429 2.366 1.00 93.56 183 GLN A N 1
ATOM 1395 C CA . GLN A 1 183 ? -19.622 -0.874 1.903 1.00 93.56 183 GLN A CA 1
ATOM 1396 C C . GLN A 1 183 ? -19.348 0.451 1.191 1.00 93.56 183 GLN A C 1
ATOM 1398 O O . GLN A 1 183 ? -18.306 1.058 1.420 1.00 93.56 183 GLN A O 1
ATOM 1403 N N . ASP A 1 184 ? -20.301 0.892 0.375 1.00 95.69 184 ASP A N 1
ATOM 1404 C CA . ASP A 1 184 ? -20.256 2.192 -0.294 1.00 95.69 184 ASP A CA 1
ATOM 1405 C C . ASP A 1 184 ? -20.570 3.307 0.724 1.00 95.69 184 ASP A C 1
ATOM 1407 O O . ASP A 1 184 ? -21.716 3.506 1.175 1.00 95.69 184 ASP A O 1
ATOM 1411 N N . CYS A 1 185 ? -19.500 3.965 1.151 1.00 95.69 185 CYS A N 1
ATOM 1412 C CA . CYS A 1 185 ? -19.471 5.030 2.140 1.00 95.69 185 CYS A CA 1
ATOM 1413 C C . CYS A 1 185 ? -19.536 6.408 1.481 1.00 95.69 185 CYS A C 1
ATOM 1415 O O . CYS A 1 185 ? -20.064 7.338 2.093 1.00 95.69 185 CYS A O 1
ATOM 1417 N N . THR A 1 186 ? -19.032 6.541 0.254 1.00 93.75 186 THR A N 1
ATOM 1418 C CA . THR A 1 186 ? -19.059 7.799 -0.505 1.00 93.75 186 THR A CA 1
ATOM 1419 C C . THR A 1 186 ? -20.388 8.036 -1.230 1.00 93.75 186 THR A C 1
ATOM 1421 O O . THR A 1 186 ? -20.761 9.186 -1.467 1.00 93.75 186 THR A O 1
ATOM 1424 N N . GLY A 1 187 ? -21.149 6.974 -1.496 1.00 94.06 187 GLY A N 1
ATOM 1425 C CA . GLY A 1 187 ? -22.434 6.994 -2.190 1.00 94.06 187 GLY A CA 1
ATOM 1426 C C . GLY A 1 187 ? -22.316 7.032 -3.715 1.00 94.06 187 GLY A C 1
ATOM 1427 O O . GLY A 1 187 ? -23.266 7.471 -4.368 1.00 94.06 187 GLY A O 1
ATOM 1428 N N . ASP A 1 188 ? -21.175 6.635 -4.281 1.00 93.75 188 ASP A N 1
ATOM 1429 C CA . ASP A 1 188 ? -20.913 6.678 -5.726 1.00 93.75 188 ASP A CA 1
ATOM 1430 C C . ASP A 1 188 ? -21.251 5.363 -6.461 1.00 93.75 188 ASP A C 1
ATOM 1432 O O . ASP A 1 188 ? -21.187 5.296 -7.692 1.00 93.75 188 ASP A O 1
ATOM 1436 N N . GLY A 1 189 ? -21.695 4.341 -5.723 1.00 93.06 189 GLY A N 1
ATOM 1437 C CA . GLY A 1 189 ? -22.085 3.037 -6.250 1.00 93.06 189 GLY A CA 1
ATOM 1438 C C . GLY A 1 189 ? -20.932 2.046 -6.421 1.00 93.06 189 GLY A C 1
ATOM 1439 O O . GLY A 1 189 ? -21.171 0.935 -6.908 1.00 93.06 189 GLY A O 1
ATOM 1440 N N . VAL A 1 190 ? -19.709 2.405 -6.025 1.00 91.81 190 VAL A N 1
ATOM 1441 C CA . VAL A 1 190 ? -18.529 1.534 -6.040 1.00 91.81 190 VAL A CA 1
ATOM 1442 C C . VAL A 1 190 ? -18.014 1.371 -4.606 1.00 91.81 190 VAL A C 1
ATOM 1444 O O . VAL A 1 190 ? -18.292 2.177 -3.733 1.00 91.81 190 VAL A O 1
ATOM 1447 N N . VAL A 1 191 ? -17.335 0.255 -4.328 1.00 89.94 191 VAL A N 1
ATOM 1448 C CA . VAL A 1 191 ? -16.579 0.092 -3.079 1.00 89.94 191 VAL A CA 1
ATOM 1449 C C . VAL A 1 191 ? -15.105 0.087 -3.434 1.00 89.94 191 VAL A C 1
ATOM 1451 O O . VAL A 1 191 ? -14.609 -0.893 -4.000 1.00 89.94 191 VAL A O 1
ATOM 1454 N N . ASP A 1 192 ? -14.417 1.177 -3.122 1.00 90.56 192 ASP A N 1
ATOM 1455 C CA . ASP A 1 192 ? -13.014 1.371 -3.461 1.00 90.56 192 ASP A CA 1
ATOM 1456 C C . ASP A 1 192 ? -12.174 1.910 -2.285 1.00 90.56 192 ASP A C 1
ATOM 1458 O O . ASP A 1 192 ? -12.517 1.795 -1.105 1.00 90.56 192 ASP A O 1
ATOM 1462 N N . CYS A 1 193 ? -10.988 2.437 -2.598 1.00 95.94 193 CYS A N 1
ATOM 1463 C CA . CYS A 1 193 ? -10.074 2.935 -1.581 1.00 95.94 193 CYS A CA 1
ATOM 1464 C C . CYS A 1 193 ? -10.601 4.168 -0.825 1.00 95.94 193 CYS A C 1
ATOM 1466 O O . CYS A 1 193 ? -10.246 4.349 0.344 1.00 95.94 193 CYS A O 1
ATOM 1468 N N . TYR A 1 194 ? -11.435 5.004 -1.448 1.00 96.31 194 TYR A N 1
ATOM 1469 C CA . TYR A 1 194 ? -12.057 6.144 -0.778 1.00 96.31 194 TYR A CA 1
ATOM 1470 C C . TYR A 1 194 ? -13.027 5.662 0.308 1.00 96.31 194 TYR A C 1
ATOM 1472 O O . TYR A 1 194 ? -12.993 6.185 1.428 1.00 96.31 194 TYR A O 1
ATOM 1480 N N . ASP A 1 195 ? -13.786 4.595 0.046 1.00 96.94 195 ASP A N 1
ATOM 1481 C CA . ASP A 1 195 ? -14.637 3.966 1.061 1.00 96.94 195 ASP A CA 1
ATOM 1482 C C . ASP A 1 195 ? -13.818 3.330 2.179 1.00 96.94 195 ASP A C 1
ATOM 1484 O O . ASP A 1 195 ? -14.126 3.504 3.359 1.00 96.94 195 ASP A O 1
ATOM 1488 N N . TYR A 1 196 ? -12.729 2.633 1.841 1.00 97.62 196 TYR A N 1
ATOM 1489 C CA . TYR A 1 196 ? -11.842 2.039 2.844 1.00 97.62 196 TYR A CA 1
ATOM 1490 C C . TYR A 1 196 ? -11.168 3.090 3.730 1.00 97.62 196 TYR A C 1
ATOM 1492 O O . TYR A 1 196 ? -11.028 2.872 4.936 1.00 97.62 196 TYR A O 1
ATOM 1500 N N . ALA A 1 197 ? -10.797 4.248 3.183 1.00 97.69 197 ALA A N 1
ATOM 1501 C CA . ALA A 1 197 ? -10.282 5.360 3.975 1.00 97.69 197 ALA A CA 1
ATOM 1502 C C . ALA A 1 197 ? -11.346 5.912 4.935 1.00 97.69 197 ALA A C 1
ATOM 1504 O O . ALA A 1 197 ? -11.050 6.138 6.114 1.00 97.69 197 ALA A O 1
ATOM 1505 N N . ALA A 1 198 ? -12.589 6.060 4.466 1.00 97.38 198 ALA A N 1
ATOM 1506 C CA . ALA A 1 198 ? -13.709 6.487 5.298 1.00 97.38 198 ALA A CA 1
ATOM 1507 C C . ALA A 1 198 ? -14.016 5.476 6.416 1.00 97.38 198 ALA A C 1
ATOM 1509 O O . ALA A 1 198 ? -14.125 5.852 7.585 1.00 97.38 198 ALA A O 1
ATOM 1510 N N . LEU A 1 199 ? -14.062 4.184 6.083 1.00 97.38 199 LEU A N 1
ATOM 1511 C CA . LEU A 1 199 ? -14.240 3.080 7.031 1.00 97.38 199 LEU A CA 1
ATOM 1512 C C . LEU A 1 199 ? -13.138 3.035 8.080 1.00 97.38 199 LEU A C 1
ATOM 1514 O O . LEU A 1 199 ? -13.419 2.825 9.258 1.00 97.38 199 LEU A O 1
ATOM 1518 N N . HIS A 1 200 ? -11.885 3.234 7.675 1.00 98.00 200 HIS A N 1
ATOM 1519 C CA . HIS A 1 200 ? -10.764 3.233 8.606 1.00 98.00 200 HIS A CA 1
ATOM 1520 C C . HIS A 1 200 ? -10.859 4.395 9.599 1.00 98.00 200 HIS A C 1
ATOM 1522 O O . HIS A 1 200 ? -10.596 4.223 10.789 1.00 98.00 200 HIS A O 1
ATOM 1528 N N . ARG A 1 201 ? -11.247 5.579 9.113 1.00 97.19 201 ARG A N 1
ATOM 1529 C CA . ARG A 1 201 ? -11.260 6.807 9.911 1.00 97.19 201 ARG A CA 1
ATOM 1530 C C . ARG A 1 201 ? -12.495 6.949 10.801 1.00 97.19 201 ARG A C 1
ATOM 1532 O O . ARG A 1 201 ? -12.36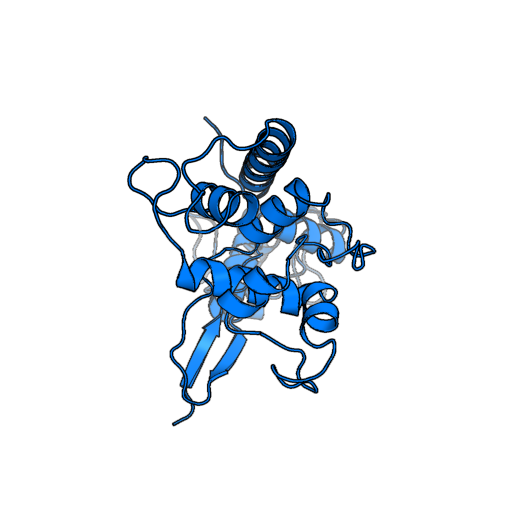4 7.458 11.912 1.00 97.19 201 ARG A O 1
ATOM 1539 N N . LEU A 1 202 ? -13.664 6.525 10.324 1.00 96.62 202 LEU A N 1
ATOM 1540 C CA . LEU A 1 202 ? -14.961 6.726 10.989 1.00 96.62 202 LEU A CA 1
ATOM 1541 C C . LEU A 1 202 ? -15.577 5.429 11.538 1.00 96.62 202 LEU A C 1
ATOM 1543 O O . LEU A 1 202 ? -16.552 5.480 12.288 1.00 96.62 202 LEU A O 1
ATOM 1547 N N . GLY A 1 203 ? -15.014 4.272 11.185 1.00 96.31 203 GLY A N 1
ATOM 1548 C CA . GLY A 1 203 ? -15.534 2.956 11.543 1.00 96.31 203 GLY A CA 1
ATOM 1549 C C . GLY A 1 203 ? -16.703 2.499 10.665 1.00 96.31 203 GLY A C 1
ATOM 1550 O O . GLY A 1 203 ? -17.323 3.281 9.943 1.00 96.31 203 GLY A O 1
ATOM 1551 N N . GLY A 1 204 ? -17.034 1.207 10.763 1.00 93.31 204 GLY A N 1
ATOM 1552 C CA . GLY A 1 204 ? -18.064 0.553 9.945 1.00 93.31 204 GLY A CA 1
ATOM 1553 C C . GLY A 1 204 ? -19.433 1.239 9.970 1.00 93.31 204 GLY A C 1
ATOM 1554 O O . GLY A 1 204 ? -20.036 1.468 8.933 1.00 93.31 204 GLY A O 1
ATOM 1555 N N . TYR A 1 205 ? -19.929 1.631 11.140 1.00 93.75 205 TYR A N 1
ATOM 1556 C CA . TYR A 1 205 ? -21.264 2.238 11.249 1.00 93.75 205 TYR A CA 1
ATOM 1557 C C . TYR A 1 205 ? -21.288 3.744 10.955 1.00 93.75 205 TYR A C 1
ATOM 1559 O O . TYR A 1 205 ? -22.361 4.316 10.774 1.00 93.75 205 TYR A O 1
ATOM 1567 N N . GLY A 1 206 ? -20.120 4.392 10.934 1.00 93.62 206 GLY A N 1
ATOM 1568 C CA . GLY A 1 206 ? -19.978 5.842 10.817 1.00 93.62 206 GLY A CA 1
ATOM 1569 C C . GLY A 1 206 ? -19.450 6.321 9.469 1.00 93.62 206 GLY A C 1
ATOM 1570 O O . GLY A 1 206 ? -19.293 7.525 9.297 1.00 93.62 206 GLY A O 1
ATOM 1571 N N . CYS A 1 207 ? -19.162 5.428 8.517 1.00 94.62 207 CYS A N 1
ATOM 1572 C CA . CYS A 1 207 ? -18.350 5.771 7.345 1.00 94.62 207 CYS A CA 1
ATOM 1573 C C . CYS A 1 207 ? -18.963 6.801 6.384 1.00 94.62 207 CYS A C 1
ATOM 1575 O O . CYS A 1 207 ? -18.223 7.442 5.651 1.00 94.62 207 CYS A O 1
ATOM 1577 N N . ARG A 1 208 ? -20.285 7.015 6.433 1.00 95.56 208 ARG A N 1
ATOM 1578 C CA . ARG A 1 208 ? -20.979 8.088 5.690 1.00 95.56 208 ARG A CA 1
ATOM 1579 C C . ARG A 1 208 ? -20.941 9.452 6.393 1.00 95.56 208 ARG A C 1
ATOM 1581 O O . ARG A 1 208 ? -21.590 10.397 5.955 1.00 95.56 208 ARG A O 1
ATOM 1588 N N . GLY A 1 209 ? -20.267 9.536 7.537 1.00 94.12 209 GLY A N 1
ATOM 1589 C CA . GLY A 1 209 ? -20.079 10.774 8.281 1.00 94.12 209 GLY A CA 1
ATOM 1590 C C . GLY A 1 209 ? -19.040 11.695 7.640 1.00 94.12 209 GLY A C 1
ATOM 1591 O O . GLY A 1 209 ? -18.329 11.329 6.708 1.00 94.12 209 GLY A O 1
ATOM 1592 N N . ASN A 1 210 ? -18.917 12.904 8.187 1.00 94.06 210 ASN A N 1
ATOM 1593 C CA . ASN A 1 210 ? -17.920 13.861 7.718 1.00 94.06 210 ASN A CA 1
ATOM 1594 C C . ASN A 1 210 ? -16.520 13.453 8.186 1.00 94.06 210 ASN A C 1
ATOM 1596 O O . ASN A 1 210 ? -16.244 13.406 9.386 1.00 94.06 210 ASN A O 1
ATOM 1600 N N . LEU A 1 211 ? -15.620 13.222 7.234 1.00 93.94 211 LEU A N 1
ATOM 1601 C CA . LEU A 1 211 ? -14.194 13.070 7.509 1.00 93.94 211 LEU A CA 1
ATOM 1602 C C . LEU A 1 211 ? -13.579 14.423 7.885 1.00 93.94 211 LEU A C 1
ATOM 1604 O O . LEU A 1 211 ? -13.964 15.457 7.340 1.00 93.94 211 LEU A O 1
ATOM 1608 N N . ASP A 1 212 ? -12.588 14.436 8.775 1.00 94.81 212 ASP A N 1
ATOM 1609 C CA . ASP A 1 212 ? -11.851 15.667 9.052 1.00 94.81 212 ASP A CA 1
ATOM 1610 C C . ASP A 1 212 ? -11.022 16.101 7.834 1.00 94.81 212 ASP A C 1
ATOM 1612 O O . ASP A 1 212 ? -10.428 15.273 7.141 1.00 94.81 212 ASP A O 1
ATOM 1616 N N . GLN A 1 213 ? -10.973 17.413 7.584 1.00 95.75 213 GLN A N 1
ATOM 1617 C CA . GLN A 1 213 ? -10.338 17.968 6.384 1.00 95.75 213 GLN A CA 1
ATOM 1618 C C . GLN A 1 213 ? -8.859 17.575 6.272 1.00 95.75 213 GLN A C 1
ATOM 1620 O O . GLN A 1 213 ? -8.381 17.246 5.192 1.00 95.75 213 GLN A O 1
ATOM 1625 N N . ALA A 1 214 ? -8.137 17.552 7.397 1.00 96.12 214 ALA A N 1
ATOM 1626 C CA . ALA A 1 214 ? -6.715 17.226 7.409 1.00 96.12 214 ALA A CA 1
ATOM 1627 C C . ALA A 1 214 ? -6.447 15.786 6.939 1.00 96.12 214 ALA A C 1
ATOM 1629 O O . ALA A 1 214 ? -5.499 15.554 6.185 1.00 96.12 214 ALA A O 1
ATOM 1630 N N . PHE A 1 215 ? -7.277 14.829 7.358 1.00 97.38 215 PHE A N 1
ATOM 1631 C CA . PHE A 1 215 ? -7.228 13.457 6.862 1.00 97.38 215 PHE A CA 1
ATOM 1632 C C . PHE A 1 215 ? -7.573 13.384 5.368 1.00 97.38 215 PHE A C 1
ATOM 1634 O O . PHE A 1 215 ? -6.795 12.809 4.603 1.00 97.38 215 PHE A O 1
ATOM 1641 N N . GLN A 1 216 ? -8.687 14.000 4.945 1.00 95.94 216 GLN A N 1
ATOM 1642 C CA . GLN A 1 216 ? -9.131 13.986 3.542 1.00 95.94 216 GLN A CA 1
ATOM 1643 C C . GLN A 1 216 ? -8.062 14.542 2.592 1.00 95.94 216 GLN A C 1
ATOM 1645 O O . GLN A 1 216 ? -7.759 13.921 1.570 1.00 95.94 216 GLN A O 1
ATOM 1650 N N . ASP A 1 217 ? -7.458 15.678 2.947 1.00 96.94 217 ASP A N 1
ATOM 1651 C CA . ASP A 1 217 ? -6.451 16.354 2.127 1.00 96.94 217 ASP A CA 1
ATOM 1652 C C . ASP A 1 217 ? -5.191 15.503 1.965 1.00 96.94 217 ASP A C 1
ATOM 1654 O O . ASP A 1 217 ? -4.642 15.397 0.864 1.00 96.94 217 ASP A O 1
ATOM 1658 N N . LYS A 1 218 ? -4.716 14.886 3.056 1.00 97.62 218 LYS A N 1
ATOM 1659 C CA . LYS A 1 218 ? -3.536 14.012 3.019 1.00 97.62 218 LYS A CA 1
ATOM 1660 C C . LYS A 1 218 ? -3.798 12.757 2.202 1.00 97.62 218 LYS A C 1
ATOM 1662 O O . LYS A 1 218 ? -2.989 12.417 1.339 1.00 97.62 218 LYS A O 1
ATOM 1667 N N . PHE A 1 219 ? -4.927 12.100 2.452 1.00 97.75 219 PHE A N 1
ATOM 1668 C CA . PHE A 1 219 ? -5.307 10.887 1.744 1.00 97.75 219 PHE A CA 1
ATOM 1669 C C . PHE A 1 219 ? -5.451 11.141 0.238 1.00 97.75 219 PHE A C 1
ATOM 1671 O O . PHE A 1 219 ? -4.787 10.488 -0.566 1.00 97.75 219 PHE A O 1
ATOM 1678 N N . SER A 1 220 ? -6.239 12.149 -0.149 1.00 95.81 220 SER A N 1
ATOM 1679 C CA . SER A 1 220 ? -6.494 12.472 -1.559 1.00 95.81 220 SER A CA 1
ATOM 1680 C C . SER A 1 220 ? -5.214 12.876 -2.288 1.00 95.81 220 SER A C 1
ATOM 1682 O O . SER A 1 220 ? -4.979 12.456 -3.420 1.00 95.81 220 SER A O 1
ATOM 1684 N N . ARG A 1 221 ? -4.334 13.637 -1.624 1.00 95.94 221 ARG A N 1
ATOM 1685 C CA . ARG A 1 221 ? -3.019 13.984 -2.175 1.00 95.94 221 ARG A CA 1
ATOM 1686 C C . ARG A 1 221 ? -2.166 12.747 -2.426 1.00 95.94 221 ARG A C 1
ATOM 1688 O O . ARG A 1 221 ? -1.558 12.663 -3.490 1.00 95.94 221 ARG A O 1
ATOM 1695 N N . CYS A 1 222 ? -2.132 11.803 -1.486 1.00 96.44 222 CYS A N 1
ATOM 1696 C CA . CYS A 1 222 ? -1.425 10.544 -1.687 1.00 96.44 222 CYS A CA 1
ATOM 1697 C C . CYS A 1 222 ? -1.988 9.787 -2.896 1.00 96.44 222 CYS A C 1
ATOM 1699 O O . CYS A 1 222 ? -1.214 9.418 -3.776 1.00 96.44 222 CYS A O 1
ATOM 1701 N N . MET A 1 223 ? -3.315 9.646 -2.998 1.00 94.00 223 MET A N 1
ATOM 1702 C CA . MET A 1 223 ? -3.975 8.947 -4.110 1.00 94.00 223 MET A CA 1
ATOM 1703 C C . MET A 1 223 ? -3.650 9.562 -5.481 1.00 94.00 223 MET A C 1
ATOM 1705 O O . MET A 1 223 ? -3.374 8.835 -6.436 1.00 94.00 223 MET A O 1
ATOM 1709 N N . VAL A 1 224 ? -3.592 10.894 -5.582 1.00 91.56 224 VAL A N 1
ATOM 1710 C CA . VAL A 1 224 ? -3.168 11.568 -6.823 1.00 91.56 224 VAL A CA 1
ATOM 1711 C C . VAL A 1 224 ? -1.685 11.321 -7.114 1.00 91.56 224 VAL A C 1
ATOM 1713 O O . VAL A 1 224 ? -1.323 11.000 -8.245 1.00 91.56 224 VAL A O 1
ATOM 1716 N N . GLN A 1 225 ? -0.812 11.441 -6.110 1.00 89.31 225 GLN A N 1
ATOM 1717 C CA . GLN A 1 225 ? 0.632 11.251 -6.292 1.00 89.31 225 GLN A CA 1
ATOM 1718 C C . GLN A 1 225 ? 0.966 9.832 -6.755 1.00 89.31 225 GLN A C 1
ATOM 1720 O O . GLN A 1 225 ? 1.722 9.653 -7.710 1.00 89.31 225 GLN A O 1
ATOM 1725 N N . VAL A 1 226 ? 0.382 8.813 -6.126 1.00 84.19 226 VAL A N 1
ATOM 1726 C CA . VAL A 1 226 ? 0.609 7.417 -6.524 1.00 84.19 226 VAL A CA 1
AT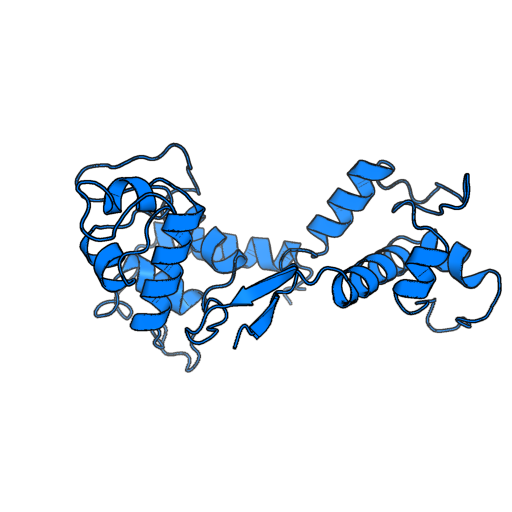OM 1727 C C . VAL A 1 226 ? 0.027 7.122 -7.907 1.00 84.19 226 VAL A C 1
ATOM 1729 O O . VAL A 1 226 ? 0.656 6.392 -8.669 1.00 84.19 226 VAL A O 1
ATOM 1732 N N . ALA A 1 227 ? -1.103 7.726 -8.293 1.00 78.50 227 ALA A N 1
ATOM 1733 C CA . ALA A 1 227 ? -1.639 7.600 -9.651 1.00 78.50 227 ALA A CA 1
ATOM 1734 C C . ALA A 1 227 ? -0.673 8.171 -10.708 1.00 78.50 227 ALA A C 1
ATOM 1736 O O . ALA A 1 227 ? -0.394 7.510 -11.710 1.00 78.50 227 ALA A O 1
ATOM 1737 N N . GLN A 1 228 ? -0.088 9.345 -10.445 1.00 75.94 228 GLN A N 1
ATOM 1738 C CA . GLN A 1 228 ? 0.908 9.972 -11.324 1.00 75.94 228 GLN A CA 1
ATOM 1739 C C . GLN A 1 228 ? 2.192 9.134 -11.442 1.00 75.94 228 GLN A C 1
ATOM 1741 O O . GLN A 1 228 ? 2.747 8.988 -12.531 1.00 75.94 228 GLN A O 1
ATOM 1746 N N . LEU A 1 229 ? 2.654 8.537 -10.340 1.00 68.19 229 LEU A N 1
ATOM 1747 C CA . LEU A 1 229 ? 3.848 7.680 -10.321 1.00 68.19 229 LEU A CA 1
ATOM 1748 C C . LEU A 1 229 ? 3.627 6.312 -10.992 1.00 68.19 229 LEU A C 1
ATOM 1750 O O . LEU A 1 229 ? 4.586 5.689 -11.453 1.00 68.19 229 LEU A O 1
ATOM 1754 N N . ASN A 1 230 ? 2.376 5.856 -11.071 1.00 59.62 230 ASN A N 1
ATOM 1755 C CA . ASN A 1 230 ? 1.982 4.595 -11.700 1.00 59.62 230 ASN A CA 1
ATOM 1756 C C . ASN A 1 230 ? 1.675 4.716 -13.204 1.00 59.62 230 ASN A C 1
ATOM 1758 O O . ASN A 1 230 ? 1.260 3.732 -13.810 1.00 59.62 230 ASN A O 1
ATOM 1762 N N . GLY A 1 231 ? 1.904 5.882 -13.821 1.00 55.00 231 GLY A N 1
ATOM 1763 C CA . GLY A 1 231 ? 1.661 6.093 -15.253 1.00 55.00 231 GLY A CA 1
ATOM 1764 C C . GLY A 1 231 ? 0.212 6.444 -15.606 1.00 55.00 231 GLY A C 1
ATOM 1765 O O . GLY A 1 231 ? -0.157 6.381 -16.776 1.00 55.00 231 GLY A O 1
ATOM 1766 N N . GLY A 1 232 ? -0.608 6.836 -14.626 1.00 43.69 232 GLY A N 1
ATOM 1767 C CA . GLY A 1 232 ? -1.909 7.435 -14.895 1.00 43.69 232 GLY A CA 1
ATOM 1768 C C . GLY A 1 232 ? -1.729 8.851 -15.436 1.00 43.69 232 GLY A C 1
ATOM 1769 O O . GLY A 1 232 ? -1.374 9.761 -14.685 1.00 43.69 232 GLY A O 1
ATOM 1770 N N . GLN A 1 233 ? -1.979 9.048 -16.733 1.00 37.44 233 GLN A N 1
ATOM 1771 C CA . GLN A 1 233 ? -2.267 10.380 -17.252 1.00 37.44 233 GLN A CA 1
ATOM 1772 C C . GLN A 1 233 ? -3.566 10.866 -16.604 1.00 37.44 233 GLN A C 1
ATOM 1774 O O . GLN A 1 233 ? -4.649 10.378 -16.914 1.00 37.44 233 GLN A O 1
ATOM 1779 N N . VAL A 1 234 ? -3.438 11.811 -15.678 1.00 38.78 234 VAL A N 1
ATOM 1780 C CA . VAL A 1 234 ? -4.527 12.715 -15.310 1.00 38.78 234 VAL A CA 1
ATOM 1781 C C . VAL A 1 234 ? -4.757 13.613 -16.522 1.00 38.78 234 VAL A C 1
ATOM 1783 O O . VAL A 1 234 ? -3.905 14.448 -16.828 1.00 38.78 234 VAL A O 1
ATOM 1786 N N . ASN A 1 235 ? -5.851 13.369 -17.242 1.00 34.53 235 ASN A N 1
ATOM 1787 C CA . ASN A 1 235 ? -6.455 14.387 -18.100 1.00 34.53 235 ASN A CA 1
ATOM 1788 C C . ASN A 1 235 ? -7.195 15.392 -17.219 1.00 34.53 235 ASN A C 1
ATOM 1790 O O . ASN A 1 235 ? -7.891 14.927 -16.286 1.00 34.53 235 ASN A O 1
#

Foldseek 3Di:
DKDWDWDAPQPLFPLVLQVLLCVQANVDLVFADDPQFGASNRHHPVLCVLLVQQFPPVDDSPPPCRCRRQCSDSVSVSSSVVSSSVRPVIDTDIDDDDDDDPQQADPLLLQLLLCLPANQPLPFADDDQFGASNRDGPVLCVQLVQQFDPPDDSPDVCRVRRQRSDSVSVVSSLSSQCVRQFDPLVPPPDGYSLQSSLCSQQNRVGSVDDDDPSSVVSSVVSVVVVCVRRPNPDD

Organism: Frankliniella occidentalis (NCBI:txid133901)